Protein AF-A0A2M6YZG2-F1 (afdb_monomer)

Solvent-accessible surface area (backbone atoms only — not comparable to full-atom values): 10143 Å² total; per-residue (Å²): 29,57,36,69,76,68,90,74,71,59,85,66,17,24,31,78,73,40,32,78,77,64,26,59,90,36,72,38,25,42,35,38,78,41,37,73,77,47,42,49,34,73,77,50,43,85,82,41,53,71,90,50,76,65,79,43,69,32,51,31,57,49,53,50,50,50,50,50,21,64,73,68,70,49,33,62,67,52,37,36,51,33,53,36,71,32,66,56,47,18,17,26,68,52,36,42,78,75,39,86,75,67,56,46,69,60,59,57,48,50,62,54,48,32,67,75,32,62,70,48,34,50,51,54,54,49,28,50,53,61,58,50,52,64,45,49,79,75,40,88,87,47,44,64,54,47,54,47,48,53,51,49,49,52,49,37,61,72,66,62,41,78,82,59,63,82,84,69,84,81,84,78,77,75,86,71,92,130

Mean predicted aligned error: 10.76 Å

Radius of gyration: 16.4 Å; Cα contacts (8 Å, |Δi|>4): 195; chains: 1; bounding box: 35×36×58 Å

Structure (mmCIF, N/CA/C/O backbone):
data_AF-A0A2M6YZG2-F1
#
_entry.id   AF-A0A2M6YZG2-F1
#
loop_
_atom_site.group_PDB
_atom_site.id
_atom_site.type_symbol
_atom_site.label_atom_id
_atom_site.label_alt_id
_atom_site.label_comp_id
_atom_site.label_asym_id
_atom_site.label_entity_id
_atom_site.label_seq_id
_atom_site.pdbx_PDB_ins_code
_atom_site.Cartn_x
_atom_site.Cartn_y
_atom_site.Cartn_z
_atom_site.occupancy
_atom_site.B_iso_or_equiv
_atom_site.auth_seq_id
_atom_site.auth_comp_id
_atom_site.auth_asym_id
_atom_site.auth_atom_id
_atom_site.pdbx_PDB_model_num
ATOM 1 N N . MET A 1 1 ? 10.883 -9.527 -12.959 1.00 74.25 1 MET A N 1
ATOM 2 C CA . MET A 1 1 ? 9.742 -10.031 -13.745 1.00 74.25 1 MET A CA 1
ATOM 3 C C . MET A 1 1 ? 8.466 -9.392 -13.228 1.00 74.25 1 MET A C 1
ATOM 5 O O . MET A 1 1 ? 8.262 -9.401 -12.016 1.00 74.25 1 MET A O 1
ATOM 9 N N . PHE A 1 2 ? 7.655 -8.807 -14.116 1.00 72.69 2 PHE A N 1
ATOM 10 C CA . PHE A 1 2 ? 6.351 -8.240 -13.758 1.00 72.69 2 PHE A CA 1
ATOM 11 C C . PHE A 1 2 ? 5.467 -9.317 -13.125 1.00 72.69 2 PHE A C 1
ATOM 13 O O . PHE A 1 2 ? 5.374 -10.427 -13.644 1.00 72.69 2 PHE A O 1
ATOM 20 N N . ASN A 1 3 ? 4.854 -8.983 -11.996 1.00 75.62 3 ASN A N 1
ATOM 21 C CA . ASN A 1 3 ? 3.935 -9.856 -11.287 1.00 75.62 3 ASN A CA 1
ATOM 22 C C . ASN A 1 3 ? 2.618 -9.111 -11.099 1.00 75.62 3 ASN A C 1
ATOM 24 O O . ASN A 1 3 ? 2.624 -7.916 -10.796 1.00 75.62 3 ASN A O 1
ATOM 28 N N . ARG A 1 4 ? 1.511 -9.824 -11.269 1.00 71.94 4 ARG A N 1
ATOM 29 C CA . ARG A 1 4 ? 0.159 -9.297 -11.101 1.00 71.94 4 ARG A CA 1
ATOM 30 C C . ARG A 1 4 ? -0.460 -9.968 -9.884 1.00 71.94 4 ARG A C 1
ATOM 32 O O . ARG A 1 4 ? -0.186 -11.137 -9.627 1.00 71.94 4 ARG A O 1
ATOM 39 N N . ARG A 1 5 ? -1.301 -9.255 -9.145 1.00 74.19 5 ARG A N 1
ATOM 40 C CA . ARG A 1 5 ? -2.207 -9.904 -8.202 1.00 74.19 5 ARG A CA 1
ATOM 41 C C . ARG A 1 5 ? -3.231 -10.746 -8.945 1.00 74.19 5 ARG A C 1
ATOM 43 O O . ARG A 1 5 ? -3.819 -10.300 -9.931 1.00 74.19 5 ARG A O 1
ATOM 50 N N . ASP A 1 6 ? -3.467 -11.947 -8.438 1.00 67.94 6 ASP A N 1
ATOM 51 C CA . ASP A 1 6 ? -4.576 -12.759 -8.911 1.00 67.94 6 ASP A CA 1
ATOM 52 C C . ASP A 1 6 ? -5.902 -12.054 -8.617 1.00 67.94 6 ASP A C 1
ATOM 54 O O . ASP A 1 6 ? -6.138 -11.552 -7.518 1.00 67.94 6 ASP A O 1
ATOM 58 N N . ALA A 1 7 ? -6.783 -12.024 -9.620 1.00 58.66 7 ALA A N 1
ATOM 59 C CA . ALA A 1 7 ? -8.135 -11.489 -9.464 1.00 58.66 7 ALA A CA 1
ATOM 60 C C . ALA A 1 7 ? -8.992 -12.370 -8.536 1.00 58.66 7 ALA A C 1
ATOM 62 O O . ALA A 1 7 ? -9.963 -11.899 -7.946 1.00 58.66 7 ALA A O 1
ATOM 63 N N . GLN A 1 8 ? -8.624 -13.649 -8.409 1.00 58.25 8 GLN A N 1
ATOM 64 C CA . GLN A 1 8 ? -9.205 -14.582 -7.459 1.00 58.25 8 GLN A CA 1
ATOM 65 C C . GLN A 1 8 ? -8.387 -14.542 -6.167 1.00 58.25 8 GLN A C 1
ATOM 67 O O . GLN A 1 8 ? -7.356 -15.194 -6.033 1.00 58.25 8 GLN A O 1
ATOM 72 N N . GLU A 1 9 ? -8.851 -13.727 -5.228 1.00 66.50 9 GLU A N 1
ATOM 73 C CA . GLU A 1 9 ? -8.201 -13.547 -3.934 1.00 66.50 9 GLU A CA 1
ATOM 74 C C . GLU A 1 9 ? -8.294 -14.831 -3.100 1.00 66.50 9 GLU A C 1
ATOM 76 O O . GLU A 1 9 ? -9.327 -15.508 -3.067 1.00 66.50 9 GLU A O 1
ATOM 81 N N . SER A 1 10 ? -7.198 -15.181 -2.428 1.00 71.88 10 SER A N 1
ATOM 82 C CA . SER A 1 10 ? -7.146 -16.375 -1.589 1.00 71.88 10 SER A CA 1
ATOM 83 C C . SER A 1 10 ? -8.078 -16.223 -0.389 1.00 71.88 10 SER A C 1
ATOM 85 O O . SER A 1 10 ? -8.088 -15.186 0.273 1.00 71.88 10 SER A O 1
ATOM 87 N N . LEU A 1 11 ? -8.791 -17.296 -0.032 1.00 68.62 11 LEU A N 1
ATOM 88 C CA . LEU A 1 11 ? -9.578 -17.379 1.210 1.00 68.62 11 LEU A CA 1
ATOM 89 C C . LEU A 1 11 ? -8.725 -17.176 2.475 1.00 68.62 11 LEU A C 1
ATOM 91 O O . LEU A 1 11 ? -9.255 -16.966 3.560 1.00 68.62 11 LEU A O 1
ATOM 95 N N . LEU A 1 12 ? -7.400 -17.271 2.348 1.00 73.00 12 LEU A N 1
ATOM 96 C CA . LEU A 1 12 ? -6.454 -17.057 3.440 1.00 73.00 12 LEU A CA 1
ATOM 97 C C . LEU A 1 12 ? -6.005 -15.598 3.561 1.00 73.00 12 LEU A C 1
ATOM 99 O O . LEU A 1 12 ? -5.251 -15.264 4.476 1.00 73.00 12 LEU A O 1
ATOM 103 N N . ASN A 1 13 ? -6.455 -14.720 2.665 1.00 80.62 13 ASN A N 1
ATOM 104 C CA . ASN A 1 13 ? -6.132 -13.307 2.752 1.00 80.62 13 ASN A CA 1
ATOM 105 C C . ASN A 1 13 ? -6.844 -12.664 3.942 1.00 80.62 13 ASN A C 1
ATOM 107 O O . ASN A 1 13 ? -7.960 -13.040 4.318 1.00 80.62 13 ASN A O 1
ATOM 111 N N . SER A 1 14 ? -6.181 -11.682 4.546 1.00 80.19 14 SER A N 1
ATOM 112 C CA . SER A 1 14 ? -6.648 -11.068 5.788 1.00 80.19 14 SER A CA 1
ATOM 113 C C . SER A 1 14 ? -7.980 -10.348 5.622 1.00 80.19 14 SER A C 1
ATOM 115 O O . SER A 1 14 ? -8.764 -10.298 6.561 1.00 80.19 14 SER A O 1
ATOM 117 N N . ASP A 1 15 ? -8.275 -9.811 4.441 1.00 79.69 15 ASP A N 1
ATOM 118 C CA . ASP A 1 15 ? -9.541 -9.139 4.159 1.00 79.69 15 ASP A CA 1
ATOM 119 C C . ASP A 1 15 ? -10.740 -10.084 4.257 1.00 79.69 15 ASP A C 1
ATOM 121 O O . ASP A 1 15 ? -11.733 -9.753 4.902 1.00 79.69 15 ASP A O 1
ATOM 125 N N . SER A 1 16 ? -10.630 -11.293 3.708 1.00 80.62 16 SER A N 1
ATOM 126 C CA . SER A 1 16 ? -11.718 -12.276 3.770 1.00 80.62 16 SER A CA 1
ATOM 127 C C . SER A 1 16 ? -12.086 -12.669 5.212 1.00 80.62 16 SER A C 1
ATOM 129 O O . SER A 1 16 ? -13.259 -12.900 5.513 1.00 80.62 16 SER A O 1
ATOM 131 N N . GLN A 1 17 ? -11.103 -12.674 6.117 1.00 82.31 17 GLN A N 1
ATOM 132 C CA . GLN A 1 17 ? -11.252 -13.123 7.504 1.00 82.31 17 GLN A CA 1
ATOM 133 C C . GLN A 1 17 ? -11.527 -11.975 8.487 1.00 82.31 17 GLN A C 1
ATOM 135 O O . GLN A 1 17 ? -12.346 -12.116 9.394 1.00 82.31 17 GLN A O 1
ATOM 140 N N . PHE A 1 18 ? -10.869 -10.827 8.312 1.00 85.12 18 PHE A N 1
ATOM 141 C CA . PHE A 1 18 ? -10.785 -9.773 9.328 1.00 85.12 18 PHE A CA 1
ATOM 142 C C . PHE A 1 18 ? -11.386 -8.431 8.898 1.00 85.12 18 PHE A C 1
ATOM 144 O O . PHE A 1 18 ? -11.426 -7.507 9.712 1.00 85.12 18 PHE A O 1
ATOM 151 N N . LEU A 1 19 ? -11.926 -8.297 7.678 1.00 85.50 19 LEU A N 1
ATOM 152 C CA . LEU A 1 19 ? -12.552 -7.043 7.229 1.00 85.50 19 LEU A CA 1
ATOM 153 C C . LEU A 1 19 ? -13.694 -6.586 8.150 1.00 85.50 19 LEU A C 1
ATOM 155 O O . LEU A 1 19 ? -13.837 -5.393 8.411 1.00 85.50 19 LEU A O 1
ATOM 159 N N . LYS A 1 20 ? -14.493 -7.520 8.684 1.00 86.25 20 LYS A N 1
ATOM 160 C CA . LYS A 1 20 ? -15.557 -7.189 9.650 1.00 86.25 20 LYS A CA 1
ATOM 161 C C . LYS A 1 20 ? -14.995 -6.647 10.968 1.00 86.25 20 LYS A C 1
ATOM 163 O O . LYS A 1 20 ? -15.595 -5.748 11.541 1.00 86.25 20 LYS A O 1
ATOM 168 N N . THR A 1 21 ? -13.852 -7.167 11.411 1.00 87.50 21 THR A N 1
ATOM 169 C CA . THR A 1 21 ? -13.178 -6.758 12.651 1.00 87.50 21 THR A CA 1
ATOM 170 C C . THR A 1 21 ? -12.525 -5.386 12.512 1.00 87.50 21 THR A C 1
ATOM 172 O O . THR A 1 21 ? -12.634 -4.562 13.411 1.00 87.50 21 THR A O 1
ATOM 175 N N . VAL A 1 22 ? -11.872 -5.123 11.376 1.00 85.25 22 VAL A N 1
ATOM 176 C CA . VAL A 1 22 ? -11.273 -3.813 11.072 1.00 85.25 22 VAL A CA 1
ATOM 177 C C . VAL A 1 22 ? -12.348 -2.756 10.807 1.00 85.25 22 VAL A C 1
ATOM 179 O O . VAL A 1 22 ? -12.139 -1.583 11.091 1.00 85.25 22 VAL A O 1
ATOM 182 N N . GLY A 1 23 ? -13.515 -3.167 10.311 1.00 82.12 23 GLY A N 1
ATOM 183 C CA . GLY A 1 23 ? -14.649 -2.293 10.037 1.00 82.12 23 GLY A CA 1
ATOM 184 C C . GLY A 1 23 ? -14.555 -1.651 8.654 1.00 82.12 23 GLY A C 1
ATOM 185 O O . GLY A 1 23 ? -13.536 -1.062 8.286 1.00 82.12 23 GLY A O 1
ATOM 186 N N . ARG A 1 24 ? -15.643 -1.744 7.883 1.00 79.69 24 ARG A N 1
ATOM 187 C CA . ARG A 1 24 ? -15.719 -1.247 6.495 1.00 79.69 24 ARG A CA 1
ATOM 188 C C . ARG A 1 24 ? -15.663 0.278 6.402 1.00 79.69 24 ARG A C 1
ATOM 190 O O . ARG A 1 24 ? -15.103 0.813 5.454 1.00 79.69 24 ARG A O 1
ATOM 197 N N . ASP A 1 25 ? -16.144 0.967 7.433 1.00 77.19 25 ASP A N 1
ATOM 198 C CA . ASP A 1 25 ? -16.155 2.434 7.490 1.00 77.19 25 ASP A CA 1
ATOM 199 C C . ASP A 1 25 ? -14.761 3.033 7.755 1.00 77.19 25 ASP A C 1
ATOM 201 O O . ASP A 1 25 ? -14.517 4.231 7.549 1.00 77.19 25 ASP A O 1
ATOM 205 N N . THR A 1 26 ? -13.805 2.201 8.184 1.00 81.19 26 THR A N 1
ATOM 206 C CA . THR A 1 26 ? -12.417 2.628 8.368 1.00 81.19 26 THR A CA 1
ATOM 207 C C . THR A 1 26 ? -11.717 2.827 7.028 1.00 81.19 26 THR A C 1
ATOM 209 O O . THR A 1 26 ? -12.120 2.310 5.988 1.00 81.19 26 THR A O 1
ATOM 212 N N . PHE A 1 27 ? -10.620 3.588 7.033 1.00 81.38 27 PHE A N 1
ATOM 213 C CA . PHE A 1 27 ? -9.819 3.757 5.819 1.00 81.38 27 PHE A CA 1
ATOM 214 C C . PHE A 1 27 ? -9.243 2.428 5.311 1.00 81.38 27 PHE A C 1
ATOM 216 O O . PHE A 1 27 ? -9.212 2.195 4.106 1.00 81.38 27 PHE A O 1
ATOM 223 N N . TYR A 1 28 ? -8.844 1.547 6.226 1.00 85.12 28 TYR A N 1
ATOM 224 C CA . TYR A 1 28 ? -8.297 0.234 5.906 1.00 85.12 28 TYR A CA 1
ATOM 225 C C . TYR A 1 28 ? -9.349 -0.689 5.287 1.00 85.12 28 TYR A C 1
ATOM 227 O O . TYR A 1 28 ? -9.071 -1.335 4.278 1.00 85.12 28 TYR A O 1
ATOM 235 N N . GLY A 1 29 ? -10.569 -0.698 5.838 1.00 84.44 29 GLY A N 1
ATOM 236 C CA . GLY A 1 29 ? -11.697 -1.436 5.270 1.00 84.44 29 GLY A CA 1
ATOM 237 C C . GLY A 1 29 ? -12.083 -0.927 3.881 1.00 84.44 29 GLY A C 1
ATOM 238 O O . GLY A 1 29 ? -12.196 -1.719 2.949 1.00 84.44 29 GLY A O 1
ATOM 239 N N . PHE A 1 30 ? -12.160 0.395 3.711 1.00 83.75 30 PHE A N 1
ATOM 240 C CA . PHE A 1 30 ? -12.404 1.016 2.408 1.00 83.75 30 PHE A CA 1
ATOM 241 C C . PHE A 1 30 ? -11.350 0.623 1.364 1.00 83.75 30 PHE A C 1
ATOM 243 O O . PHE A 1 30 ? -11.705 0.228 0.252 1.00 83.75 30 PHE A O 1
ATOM 250 N N . LEU A 1 31 ? -10.059 0.727 1.711 1.00 85.06 31 LEU A N 1
ATOM 251 C CA . LEU A 1 31 ? -8.972 0.327 0.817 1.00 85.06 31 LEU A CA 1
ATOM 252 C C . LEU A 1 31 ? -9.071 -1.152 0.471 1.00 85.06 31 LEU A C 1
ATOM 254 O O . LEU A 1 31 ? -8.918 -1.499 -0.691 1.00 85.06 31 LEU A O 1
ATOM 258 N N . SER A 1 32 ? -9.386 -1.999 1.448 1.00 87.00 32 SER A N 1
ATOM 259 C CA . SER A 1 32 ? -9.594 -3.421 1.215 1.00 87.00 32 SER A CA 1
ATOM 260 C C . SER A 1 32 ? -10.661 -3.658 0.142 1.00 87.00 32 SER A C 1
ATOM 262 O O . SER A 1 32 ? -10.403 -4.358 -0.830 1.00 87.00 32 SER A O 1
ATOM 264 N N . GLU A 1 33 ? -11.821 -3.010 0.232 1.00 84.75 33 GLU A N 1
ATOM 265 C CA . GLU A 1 33 ? -12.907 -3.200 -0.740 1.00 84.75 33 GLU A CA 1
ATOM 266 C C . GLU A 1 33 ? -12.596 -2.631 -2.132 1.00 84.75 33 GLU A C 1
ATOM 268 O O . GLU A 1 33 ? -13.021 -3.191 -3.141 1.00 84.75 33 GLU A O 1
ATOM 273 N N . HIS A 1 34 ? -11.842 -1.532 -2.204 1.00 84.25 34 HIS A N 1
ATOM 274 C CA . HIS A 1 34 ? -11.656 -0.776 -3.447 1.00 84.25 34 HIS A CA 1
ATOM 275 C C . HIS A 1 34 ? -10.264 -0.929 -4.070 1.00 84.25 34 HIS A C 1
ATOM 277 O O . HIS A 1 34 ? -10.038 -0.402 -5.159 1.00 84.25 34 HIS A O 1
ATOM 283 N N . ARG A 1 35 ? -9.334 -1.655 -3.434 1.00 85.31 35 ARG A N 1
ATOM 284 C CA . ARG A 1 35 ? -7.917 -1.778 -3.837 1.00 85.31 35 ARG A CA 1
ATOM 285 C C . ARG A 1 35 ? -7.710 -2.038 -5.327 1.00 85.31 35 ARG A C 1
ATOM 287 O O . ARG A 1 35 ? -6.888 -1.368 -5.944 1.00 85.31 35 ARG A O 1
ATOM 294 N N . HIS A 1 36 ? -8.497 -2.953 -5.895 1.00 83.31 36 HIS A N 1
ATOM 295 C CA . HIS A 1 36 ? -8.417 -3.373 -7.300 1.00 83.31 36 HIS A CA 1
ATOM 296 C C . HIS A 1 36 ? -8.895 -2.307 -8.283 1.00 83.31 36 HIS A C 1
ATOM 298 O O . HIS A 1 36 ? -8.464 -2.289 -9.432 1.00 83.31 36 HIS A O 1
ATOM 304 N N . GLY A 1 37 ? -9.797 -1.429 -7.840 1.00 82.50 37 GLY A N 1
ATOM 305 C CA . GLY A 1 37 ? -10.229 -0.269 -8.613 1.00 82.50 37 GLY A CA 1
ATOM 306 C C . GLY A 1 37 ? -9.236 0.883 -8.510 1.00 82.50 37 GLY A C 1
ATOM 307 O O . GLY A 1 37 ? -8.999 1.557 -9.505 1.00 82.50 37 GLY A O 1
ATOM 308 N N . ILE A 1 38 ? -8.634 1.071 -7.329 1.00 83.00 38 ILE A N 1
ATOM 309 C CA . ILE A 1 38 ? -7.686 2.157 -7.068 1.00 83.00 38 ILE A CA 1
ATOM 310 C C . ILE A 1 38 ? -6.407 1.935 -7.879 1.00 83.00 38 ILE A C 1
ATOM 312 O O . ILE A 1 38 ? -6.095 2.731 -8.757 1.00 83.00 38 ILE A O 1
ATOM 316 N N . PHE A 1 39 ? -5.662 0.862 -7.621 1.00 85.94 39 PHE A N 1
ATOM 317 C CA . PHE A 1 39 ? -4.391 0.619 -8.302 1.00 85.94 39 PHE A CA 1
ATOM 318 C C . PHE A 1 39 ? -4.437 -0.713 -9.033 1.00 85.94 39 PHE A C 1
ATOM 320 O O . PHE A 1 39 ? -4.513 -1.768 -8.403 1.00 85.94 39 PHE A O 1
ATOM 327 N N . ARG A 1 40 ? -4.333 -0.673 -10.363 1.00 86.56 40 ARG A N 1
ATOM 328 C CA . ARG A 1 40 ? -4.198 -1.881 -11.178 1.00 86.56 40 ARG A CA 1
ATOM 329 C C . ARG A 1 40 ? -2.723 -2.124 -11.445 1.00 86.56 40 ARG A C 1
ATOM 331 O O . ARG A 1 40 ? -1.984 -1.196 -11.754 1.00 86.56 40 ARG A O 1
ATOM 338 N N . ASP A 1 41 ? -2.277 -3.374 -11.361 1.00 86.56 41 ASP A N 1
ATOM 339 C CA . ASP A 1 41 ? -0.862 -3.674 -11.606 1.00 86.56 41 ASP A CA 1
ATOM 340 C C . ASP A 1 41 ? -0.432 -3.314 -13.037 1.00 86.56 41 ASP A C 1
ATOM 342 O O . ASP A 1 41 ? 0.700 -2.889 -13.259 1.00 86.56 41 ASP A O 1
ATOM 346 N N . ASP A 1 42 ? -1.347 -3.455 -14.000 1.00 86.25 42 ASP A N 1
ATOM 347 C CA . ASP A 1 42 ? -1.108 -3.153 -15.415 1.00 86.25 42 ASP A CA 1
ATOM 348 C C . ASP A 1 42 ? -0.769 -1.682 -15.663 1.00 86.25 42 ASP A C 1
ATOM 350 O O . ASP A 1 42 ? 0.029 -1.386 -16.554 1.00 86.25 42 ASP A O 1
ATOM 354 N N . ASP A 1 43 ? -1.293 -0.781 -14.829 1.00 85.56 43 ASP A N 1
ATOM 355 C CA . ASP A 1 43 ? -1.023 0.653 -14.913 1.00 85.56 43 ASP A CA 1
ATOM 356 C C . ASP A 1 43 ? 0.458 0.968 -14.673 1.00 85.56 43 ASP A C 1
ATOM 358 O O . ASP A 1 43 ? 0.995 1.922 -15.225 1.00 85.56 43 ASP A O 1
ATOM 362 N N . PHE A 1 44 ? 1.140 0.136 -13.884 1.00 85.50 44 PHE A N 1
ATOM 363 C CA . PHE A 1 44 ? 2.559 0.272 -13.557 1.00 85.50 44 PHE A CA 1
ATOM 364 C C . PHE A 1 44 ? 3.429 -0.766 -14.270 1.00 85.50 44 PHE A C 1
ATOM 366 O O . PHE A 1 44 ? 4.646 -0.790 -14.085 1.00 85.50 44 PHE A O 1
ATOM 373 N N . GLY A 1 45 ? 2.838 -1.635 -15.096 1.00 83.56 45 GLY A N 1
ATOM 374 C CA . GLY A 1 45 ? 3.545 -2.752 -15.721 1.00 83.56 45 GLY A CA 1
ATOM 375 C C . GLY A 1 45 ? 4.686 -2.324 -16.644 1.00 83.56 45 GLY A C 1
ATOM 376 O O . GLY A 1 45 ? 5.624 -3.090 -16.847 1.00 83.56 45 GLY A O 1
ATOM 377 N N . PHE A 1 46 ? 4.651 -1.093 -17.160 1.00 84.75 46 PHE A N 1
ATOM 378 C CA . PHE A 1 46 ? 5.726 -0.529 -17.980 1.00 84.75 46 PHE A CA 1
ATOM 379 C C . PHE A 1 46 ? 7.017 -0.233 -17.196 1.00 84.75 46 PHE A C 1
ATOM 381 O O . PHE A 1 46 ? 8.073 -0.117 -17.810 1.00 84.75 46 PHE A O 1
ATOM 388 N N . LEU A 1 47 ? 6.958 -0.154 -15.860 1.00 82.38 47 LEU A N 1
ATOM 389 C CA . LEU A 1 47 ? 8.129 0.045 -14.994 1.00 82.38 47 LEU A CA 1
ATOM 390 C C . LEU A 1 47 ? 8.955 -1.236 -14.799 1.00 82.38 47 LEU A C 1
ATOM 392 O O . LEU A 1 47 ? 10.053 -1.191 -14.246 1.00 82.38 47 LEU A O 1
ATOM 396 N N . TYR A 1 48 ? 8.433 -2.393 -15.216 1.00 82.50 48 TYR A N 1
ATOM 397 C CA . TYR A 1 48 ? 9.027 -3.694 -14.926 1.00 82.50 48 TYR A CA 1
ATOM 398 C C . TYR A 1 48 ? 9.291 -4.496 -16.200 1.00 82.50 48 TYR A C 1
ATOM 400 O O . TYR A 1 48 ? 8.481 -4.551 -17.124 1.00 82.50 48 TYR A O 1
ATOM 408 N N . CYS A 1 49 ? 10.409 -5.224 -16.218 1.00 78.06 49 CYS A N 1
ATOM 409 C CA . CYS A 1 49 ? 10.689 -6.191 -17.276 1.00 78.06 49 CYS A CA 1
ATOM 410 C C . CYS A 1 49 ? 9.688 -7.357 -17.218 1.00 78.06 49 CYS A C 1
ATOM 412 O O . CYS A 1 49 ? 9.587 -8.043 -16.196 1.00 78.06 49 CYS A O 1
ATOM 414 N N . ARG A 1 50 ? 8.993 -7.624 -18.331 1.00 73.50 50 ARG A N 1
ATOM 415 C CA . ARG A 1 50 ? 7.948 -8.663 -18.409 1.00 73.50 50 ARG A CA 1
ATOM 416 C C . ARG A 1 50 ? 8.486 -10.089 -18.291 1.00 73.50 50 ARG A C 1
ATOM 418 O O . ARG A 1 50 ? 7.896 -10.884 -17.578 1.00 73.50 50 ARG A O 1
ATOM 425 N N . ASN A 1 51 ? 9.627 -10.385 -18.916 1.00 68.69 51 ASN A N 1
ATOM 426 C CA . ASN A 1 51 ? 10.055 -11.773 -19.153 1.00 68.69 51 ASN A CA 1
ATOM 427 C C . ASN A 1 51 ? 11.414 -12.129 -18.524 1.00 68.69 51 ASN A C 1
ATOM 429 O O . ASN A 1 51 ? 12.020 -13.120 -18.915 1.00 68.69 51 ASN A O 1
ATOM 433 N N . ASN A 1 52 ? 11.942 -11.315 -17.599 1.00 64.31 52 ASN A N 1
ATOM 434 C CA . ASN A 1 52 ? 13.263 -11.572 -17.014 1.00 64.31 52 ASN A CA 1
ATOM 435 C C . ASN A 1 52 ? 13.357 -11.209 -15.518 1.00 64.31 52 ASN A C 1
ATOM 437 O O . ASN A 1 52 ? 12.719 -10.260 -15.042 1.00 64.31 52 ASN A O 1
ATOM 441 N N . GLY A 1 53 ? 14.191 -11.956 -14.789 1.00 70.25 53 GLY A N 1
ATOM 442 C CA . GLY A 1 53 ? 14.523 -11.767 -13.374 1.00 70.25 53 GLY A CA 1
ATOM 443 C C . GLY A 1 53 ? 13.551 -12.416 -12.380 1.00 70.25 53 GLY A C 1
ATOM 444 O O . GLY A 1 53 ? 12.580 -13.066 -12.754 1.00 70.25 53 GLY A O 1
ATOM 445 N N . ARG A 1 54 ? 13.800 -12.204 -11.081 1.00 71.88 54 ARG A N 1
ATOM 446 C CA . ARG A 1 54 ? 12.940 -12.688 -9.984 1.00 71.88 54 ARG A CA 1
ATOM 447 C C . ARG A 1 54 ? 11.523 -12.084 -10.089 1.00 71.88 54 ARG A C 1
ATOM 449 O O . ARG A 1 54 ? 11.415 -10.926 -10.517 1.00 71.88 54 ARG A O 1
ATOM 456 N N . PRO A 1 55 ? 10.454 -12.814 -9.707 1.00 72.44 55 PRO A N 1
ATOM 457 C CA . PRO A 1 55 ? 9.120 -12.233 -9.573 1.00 72.44 55 PRO A CA 1
ATOM 458 C C . PRO A 1 55 ? 9.178 -11.023 -8.641 1.00 72.44 55 PRO A C 1
ATOM 460 O O . PRO A 1 55 ? 9.645 -11.130 -7.505 1.00 72.44 55 PRO A O 1
ATOM 463 N N . SER A 1 56 ? 8.780 -9.860 -9.147 1.00 80.00 56 SER A N 1
ATOM 464 C CA . SER A 1 56 ? 8.710 -8.640 -8.350 1.00 80.00 56 SER A CA 1
ATOM 465 C C . SER A 1 56 ? 7.443 -8.645 -7.494 1.00 80.00 56 SER A C 1
ATOM 467 O O . SER A 1 56 ? 6.476 -9.349 -7.779 1.00 80.00 56 SER A O 1
ATOM 469 N N . VAL A 1 57 ? 7.445 -7.848 -6.430 1.00 84.06 57 VAL A N 1
ATOM 470 C CA . VAL A 1 57 ? 6.218 -7.562 -5.679 1.00 84.06 57 VAL A CA 1
ATOM 471 C C . VAL A 1 57 ? 5.253 -6.831 -6.620 1.00 84.06 57 VAL A C 1
ATOM 473 O O . VAL A 1 57 ? 5.716 -5.928 -7.327 1.00 84.06 57 VAL A O 1
ATOM 476 N N . PRO A 1 58 ? 3.957 -7.194 -6.668 1.00 87.69 58 PRO A N 1
ATOM 477 C CA . PRO A 1 58 ? 3.015 -6.516 -7.547 1.00 87.69 58 PRO A CA 1
ATOM 478 C C . PRO A 1 58 ? 2.959 -5.011 -7.231 1.00 87.69 58 PRO A C 1
ATOM 480 O O . PRO A 1 58 ? 2.893 -4.630 -6.054 1.00 87.69 58 PRO A O 1
ATOM 483 N N . PRO A 1 59 ? 3.016 -4.137 -8.247 1.00 88.38 59 PRO A N 1
ATOM 484 C CA . PRO A 1 59 ? 3.102 -2.697 -8.031 1.00 88.38 59 PRO A CA 1
ATOM 485 C C . PRO A 1 59 ? 1.858 -2.104 -7.365 1.00 88.38 59 PRO A C 1
ATOM 487 O O . PRO A 1 59 ? 1.988 -1.112 -6.655 1.00 88.38 59 PRO A O 1
ATOM 490 N N . SER A 1 60 ? 0.683 -2.726 -7.494 1.00 89.62 60 SER A N 1
ATOM 491 C CA . SER A 1 60 ? -0.509 -2.322 -6.738 1.00 89.62 60 SER A CA 1
ATOM 492 C C . SER A 1 60 ? -0.299 -2.452 -5.222 1.00 89.62 60 SER A C 1
ATOM 494 O O . SER A 1 60 ? -0.725 -1.572 -4.476 1.00 89.62 60 SER A O 1
ATOM 496 N N . ILE A 1 61 ? 0.436 -3.473 -4.746 1.00 90.38 61 ILE A N 1
ATOM 497 C CA . ILE A 1 61 ? 0.795 -3.615 -3.319 1.00 90.38 61 ILE A CA 1
ATOM 498 C C . ILE A 1 61 ? 1.683 -2.457 -2.889 1.00 90.38 61 ILE A C 1
ATOM 500 O O . ILE A 1 61 ? 1.465 -1.874 -1.829 1.00 90.38 61 ILE A O 1
ATOM 504 N N . LEU A 1 62 ? 2.691 -2.130 -3.701 1.00 90.25 62 LEU A N 1
ATOM 505 C CA . LEU A 1 62 ? 3.646 -1.068 -3.391 1.00 90.25 62 LEU A CA 1
ATOM 506 C C . LEU A 1 62 ? 2.961 0.303 -3.396 1.00 90.25 62 LEU A C 1
ATOM 508 O O . LEU A 1 62 ? 3.179 1.086 -2.476 1.00 90.25 62 LEU A O 1
ATOM 512 N N . ALA A 1 63 ? 2.071 0.556 -4.357 1.00 89.50 63 ALA A N 1
ATOM 513 C CA . ALA A 1 63 ? 1.271 1.774 -4.428 1.00 89.50 63 ALA A CA 1
ATOM 514 C C . ALA A 1 63 ? 0.337 1.929 -3.216 1.00 89.50 63 ALA A C 1
ATOM 516 O O . ALA A 1 63 ? 0.306 2.993 -2.596 1.00 89.50 63 ALA A O 1
ATOM 517 N N . LEU A 1 64 ? -0.368 0.863 -2.819 1.00 90.00 64 LEU A N 1
ATOM 518 C CA . LEU A 1 64 ? -1.206 0.869 -1.613 1.00 90.00 64 LEU A CA 1
ATOM 519 C C . LEU A 1 64 ? -0.377 1.047 -0.339 1.00 90.00 64 LEU A C 1
ATOM 521 O O . LEU A 1 64 ? -0.770 1.799 0.548 1.00 90.00 64 LEU A O 1
ATOM 525 N N . SER A 1 65 ? 0.780 0.390 -0.250 1.00 90.88 65 SER A N 1
ATOM 526 C CA . SER A 1 65 ? 1.679 0.501 0.906 1.00 90.88 65 SER A CA 1
ATOM 527 C C . SER A 1 65 ? 2.242 1.912 1.040 1.00 90.88 65 SER A C 1
ATOM 529 O O . SER A 1 65 ? 2.292 2.445 2.145 1.00 90.88 65 SER A O 1
ATOM 531 N N . LEU A 1 66 ? 2.596 2.547 -0.081 1.00 86.62 66 LEU A N 1
ATOM 532 C CA . LEU A 1 66 ? 3.007 3.946 -0.119 1.00 86.62 66 LEU A CA 1
ATOM 533 C C . LEU A 1 66 ? 1.860 4.874 0.308 1.00 86.62 66 LEU A C 1
ATOM 535 O O . LEU A 1 66 ? 2.067 5.795 1.094 1.00 86.62 66 LEU A O 1
ATOM 539 N N . LEU A 1 67 ? 0.632 4.615 -0.145 1.00 86.25 67 LEU A N 1
ATOM 540 C CA . LEU A 1 67 ? -0.539 5.384 0.280 1.00 86.25 67 LEU A CA 1
ATOM 541 C C . LEU A 1 67 ? -0.784 5.264 1.795 1.00 86.25 67 LEU A C 1
ATOM 543 O O . LEU A 1 67 ? -1.000 6.274 2.467 1.00 86.25 67 LEU A O 1
ATOM 547 N N . LEU A 1 68 ? -0.704 4.049 2.344 1.00 86.00 68 LEU A N 1
ATOM 548 C CA . LEU A 1 68 ? -0.810 3.789 3.783 1.00 86.00 68 LEU A CA 1
ATOM 549 C C . LEU A 1 68 ? 0.320 4.461 4.571 1.00 86.00 68 LEU A C 1
ATOM 551 O O . LEU A 1 68 ? 0.077 5.049 5.624 1.00 86.00 68 LEU A O 1
ATOM 555 N N . GLN A 1 69 ? 1.542 4.445 4.041 1.00 84.44 69 GLN A N 1
ATOM 556 C CA . GLN A 1 69 ? 2.685 5.132 4.629 1.00 84.44 69 GLN A CA 1
ATOM 557 C C . GLN A 1 69 ? 2.448 6.643 4.738 1.00 84.44 69 GLN A C 1
ATOM 559 O O . GLN A 1 69 ? 2.653 7.217 5.812 1.00 84.44 69 GLN A O 1
ATOM 564 N N . ILE A 1 70 ? 1.985 7.282 3.657 1.00 79.62 70 ILE A N 1
ATOM 565 C CA . ILE A 1 70 ? 1.675 8.720 3.634 1.00 79.62 70 ILE A CA 1
ATOM 566 C C . ILE A 1 70 ? 0.530 9.025 4.611 1.00 79.62 70 ILE A C 1
ATOM 568 O O . ILE A 1 70 ? 0.625 9.980 5.386 1.00 79.62 70 ILE A O 1
ATOM 572 N N . TYR A 1 71 ? -0.512 8.185 4.628 1.00 80.62 71 TYR A N 1
ATOM 573 C CA . TYR A 1 71 ? -1.654 8.303 5.538 1.00 80.62 71 TYR A CA 1
ATOM 574 C C . TYR A 1 71 ? -1.249 8.238 7.011 1.00 80.62 71 TYR A C 1
ATOM 576 O O . TYR A 1 71 ? -1.620 9.104 7.804 1.00 80.62 71 TYR A O 1
ATOM 584 N N . ASN A 1 72 ? -0.450 7.238 7.379 1.00 77.31 72 ASN A N 1
ATOM 585 C CA . ASN A 1 72 ? -0.004 7.035 8.751 1.00 77.31 72 ASN A CA 1
ATOM 586 C C . ASN A 1 72 ? 1.195 7.913 9.145 1.00 77.31 72 ASN A C 1
ATOM 588 O O . ASN A 1 72 ? 1.519 7.973 10.330 1.00 77.31 72 ASN A O 1
ATOM 592 N N . LYS A 1 73 ? 1.827 8.614 8.191 1.00 79.25 73 LYS A N 1
ATOM 593 C CA . LYS A 1 73 ? 3.015 9.466 8.393 1.00 79.25 73 LYS A CA 1
ATOM 594 C C . LYS A 1 73 ? 4.172 8.711 9.048 1.00 79.25 73 LYS A C 1
ATOM 596 O O . LYS A 1 73 ? 4.813 9.204 9.978 1.00 79.25 73 LYS A O 1
ATOM 601 N N . VAL A 1 74 ? 4.413 7.499 8.562 1.00 80.94 74 VAL A N 1
ATOM 602 C CA . VAL A 1 74 ? 5.425 6.579 9.092 1.00 80.94 74 VAL A CA 1
ATOM 603 C C . VAL A 1 74 ? 6.642 6.493 8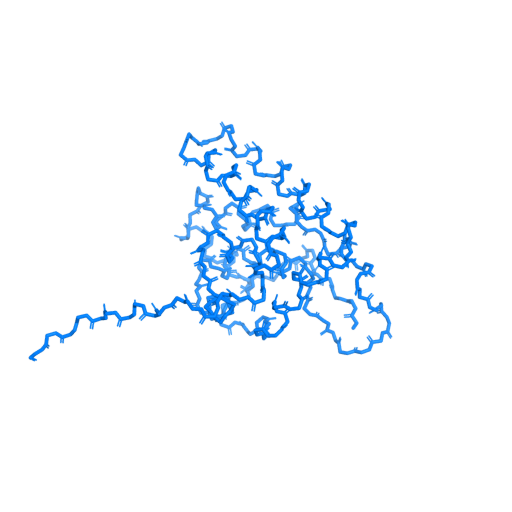.170 1.00 80.94 74 VAL A C 1
ATOM 605 O O . VAL A 1 74 ? 6.551 6.765 6.974 1.00 80.94 74 VAL A O 1
ATOM 608 N N . SER A 1 75 ? 7.797 6.130 8.730 1.00 80.06 75 SER A N 1
ATOM 609 C CA . SER A 1 75 ? 9.018 5.887 7.951 1.00 80.06 75 SER A CA 1
ATOM 610 C C . SER A 1 75 ? 8.899 4.620 7.101 1.00 80.06 75 SER A C 1
ATOM 612 O O . SER A 1 75 ? 8.022 3.792 7.339 1.00 80.06 75 SER A O 1
ATOM 614 N N . ASP A 1 76 ? 9.812 4.428 6.146 1.00 80.88 76 ASP A N 1
ATOM 615 C CA . ASP A 1 76 ? 9.823 3.223 5.301 1.00 80.88 76 ASP A CA 1
ATOM 616 C C . ASP A 1 76 ? 9.999 1.939 6.124 1.00 80.88 76 ASP A C 1
ATOM 618 O O . ASP A 1 76 ? 9.387 0.916 5.823 1.00 80.88 76 ASP A O 1
ATOM 622 N N . ASP A 1 77 ? 10.824 1.989 7.179 1.00 82.00 77 ASP A N 1
ATOM 623 C CA . ASP A 1 77 ? 11.030 0.854 8.091 1.00 82.00 77 ASP A CA 1
ATOM 624 C C . ASP A 1 77 ? 9.746 0.495 8.834 1.00 82.00 77 ASP A C 1
ATOM 626 O O . ASP A 1 77 ? 9.414 -0.679 8.987 1.00 82.00 77 ASP A O 1
ATOM 630 N N . GLU A 1 78 ? 9.025 1.509 9.308 1.00 85.62 78 GLU A N 1
ATOM 631 C CA . GLU A 1 78 ? 7.767 1.316 10.017 1.00 85.62 78 GLU A CA 1
ATOM 632 C C . GLU A 1 78 ? 6.647 0.888 9.066 1.00 85.62 78 GLU A C 1
ATOM 634 O O . GLU A 1 78 ? 5.879 -0.002 9.409 1.00 85.62 78 GLU A O 1
ATOM 639 N N . ALA A 1 79 ? 6.591 1.433 7.851 1.00 86.44 79 ALA A N 1
ATOM 640 C CA . ALA A 1 79 ? 5.657 0.996 6.819 1.00 86.44 79 ALA A CA 1
ATOM 641 C C . ALA A 1 79 ? 5.887 -0.470 6.438 1.00 86.44 79 ALA A C 1
ATOM 643 O O . ALA A 1 79 ? 4.937 -1.251 6.382 1.00 86.44 79 ALA A O 1
ATOM 644 N N . ALA A 1 80 ? 7.150 -0.867 6.246 1.00 88.19 80 ALA A N 1
ATOM 645 C CA . ALA A 1 80 ? 7.496 -2.264 6.049 1.00 88.19 80 ALA A CA 1
ATOM 646 C C . ALA A 1 80 ? 7.031 -3.086 7.254 1.00 88.19 80 ALA A C 1
ATOM 648 O O . ALA A 1 80 ? 6.240 -4.004 7.080 1.00 88.19 80 ALA A O 1
ATOM 649 N N . ARG A 1 81 ? 7.428 -2.744 8.485 1.00 90.38 81 ARG A N 1
ATOM 650 C CA . ARG A 1 81 ? 7.019 -3.476 9.698 1.00 90.38 81 ARG A CA 1
ATOM 651 C C . ARG A 1 81 ? 5.496 -3.627 9.813 1.00 90.38 81 ARG A C 1
ATOM 653 O O . ARG A 1 81 ? 5.026 -4.724 10.097 1.00 90.38 81 ARG A O 1
ATOM 660 N N . ARG A 1 82 ? 4.722 -2.575 9.545 1.00 91.94 82 ARG A N 1
ATOM 661 C CA . ARG A 1 82 ? 3.254 -2.633 9.588 1.00 91.94 82 ARG A CA 1
ATOM 662 C C . ARG A 1 82 ? 2.671 -3.525 8.502 1.00 91.94 82 ARG A C 1
ATOM 664 O O . ARG A 1 82 ? 1.797 -4.321 8.808 1.00 91.94 82 ARG A O 1
ATOM 671 N N . ALA A 1 83 ? 3.199 -3.504 7.281 1.00 89.75 83 ALA A N 1
ATOM 672 C CA . ALA A 1 83 ? 2.767 -4.455 6.253 1.00 89.75 83 ALA A CA 1
ATOM 673 C C . ALA A 1 83 ? 2.949 -5.929 6.688 1.00 89.75 83 ALA A C 1
ATOM 675 O O . ALA A 1 83 ? 2.152 -6.786 6.313 1.00 89.75 83 ALA A O 1
ATOM 676 N N . HIS A 1 84 ? 3.954 -6.214 7.526 1.00 89.56 84 HIS A N 1
ATOM 677 C CA . HIS A 1 84 ? 4.250 -7.558 8.036 1.00 89.56 84 HIS A CA 1
ATOM 678 C C . HIS A 1 84 ? 3.431 -7.981 9.257 1.00 89.56 84 HIS A C 1
ATOM 680 O O . HIS A 1 84 ? 3.123 -9.164 9.398 1.00 89.56 84 HIS A O 1
ATOM 686 N N . PHE A 1 85 ? 3.127 -7.050 10.162 1.00 87.81 85 PHE A N 1
ATOM 687 C CA . PHE A 1 85 ? 2.624 -7.388 11.499 1.00 87.81 85 PHE A CA 1
ATOM 688 C C . PHE A 1 85 ? 1.328 -6.672 11.887 1.00 87.81 85 PHE A C 1
ATOM 690 O O . PHE A 1 85 ? 0.668 -7.093 12.832 1.00 87.81 85 PHE A O 1
ATOM 697 N N . ASP A 1 86 ? 0.950 -5.601 11.189 1.00 92.00 86 ASP A N 1
ATOM 698 C CA . ASP A 1 86 ? -0.268 -4.851 11.482 1.00 92.00 86 ASP A CA 1
ATOM 699 C C . ASP A 1 86 ? -1.447 -5.439 10.698 1.00 92.00 86 ASP A C 1
ATOM 701 O O . ASP A 1 86 ? -1.484 -5.424 9.464 1.00 92.00 86 ASP A O 1
ATOM 705 N N . LEU A 1 87 ? -2.439 -5.945 11.433 1.00 90.88 87 LEU A N 1
ATOM 706 C CA . LEU A 1 87 ? -3.616 -6.583 10.853 1.00 90.88 87 LEU A CA 1
ATOM 707 C C . LEU A 1 87 ? -4.434 -5.624 9.974 1.00 90.88 87 LEU A C 1
ATOM 709 O O . LEU A 1 87 ? -4.962 -6.039 8.945 1.00 90.88 87 LEU A O 1
ATOM 713 N N . GLN A 1 88 ? -4.534 -4.341 10.338 1.00 90.38 88 GLN A N 1
ATOM 714 C CA . GLN A 1 88 ? -5.283 -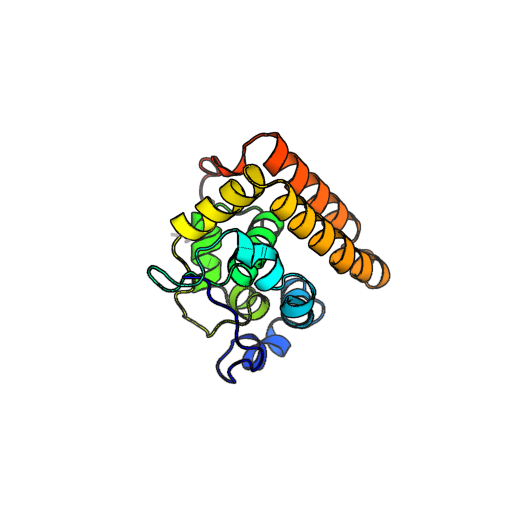3.358 9.549 1.00 90.38 88 GLN A CA 1
ATOM 715 C C . GLN A 1 88 ? -4.592 -3.110 8.206 1.00 90.38 88 GLN A C 1
ATOM 717 O O . GLN A 1 88 ? -5.257 -3.012 7.174 1.00 90.38 88 GLN A O 1
ATOM 722 N N . TRP A 1 89 ? -3.256 -3.077 8.200 1.00 92.75 89 TRP A N 1
ATOM 723 C CA . TRP A 1 89 ? -2.470 -3.002 6.968 1.00 92.75 89 TRP A CA 1
ATOM 724 C C . TRP A 1 89 ? -2.628 -4.264 6.127 1.00 92.75 89 TRP A C 1
ATOM 726 O O . TRP A 1 89 ? -2.847 -4.163 4.924 1.00 92.75 89 TRP A O 1
ATOM 736 N N . GLN A 1 90 ? -2.588 -5.444 6.741 1.00 92.50 90 GLN A N 1
ATOM 737 C CA . GLN A 1 90 ? -2.762 -6.706 6.022 1.00 92.50 90 GLN A CA 1
ATOM 738 C C . GLN A 1 90 ? -4.154 -6.839 5.394 1.00 92.50 90 GLN A C 1
ATOM 740 O O . GLN A 1 90 ? -4.277 -7.307 4.262 1.00 92.50 90 GLN A O 1
ATOM 745 N N . VAL A 1 91 ? -5.196 -6.361 6.079 1.00 90.81 91 VAL A N 1
ATOM 746 C CA . VAL A 1 91 ? -6.566 -6.277 5.549 1.00 90.81 91 VAL A CA 1
ATOM 747 C C . VAL A 1 91 ? -6.662 -5.282 4.396 1.00 90.81 91 VAL A C 1
ATOM 749 O O . VAL A 1 91 ? -7.219 -5.614 3.351 1.00 90.81 91 VAL A O 1
ATOM 752 N N . ALA A 1 92 ? -6.105 -4.079 4.553 1.00 89.75 92 ALA A N 1
ATOM 753 C CA . ALA A 1 92 ? -6.123 -3.059 3.505 1.00 89.75 92 ALA A CA 1
ATOM 754 C C . ALA A 1 92 ? -5.363 -3.512 2.253 1.00 89.75 92 ALA A C 1
ATOM 756 O O . ALA A 1 92 ? -5.800 -3.278 1.126 1.00 89.75 92 ALA A O 1
ATOM 757 N N . LEU A 1 93 ? -4.233 -4.189 2.455 1.00 90.25 93 LEU A N 1
ATOM 758 C CA . LEU A 1 93 ? -3.445 -4.754 1.377 1.00 90.25 93 LEU A CA 1
ATOM 759 C C . LEU A 1 93 ? -4.107 -6.009 0.799 1.00 90.25 93 LEU A C 1
ATOM 761 O O . LEU A 1 93 ? -3.880 -6.266 -0.373 1.00 90.25 93 LEU A O 1
ATOM 765 N N . GLY A 1 94 ? -4.925 -6.764 1.534 1.00 88.75 94 GLY A N 1
ATOM 766 C CA . GLY A 1 94 ? -5.503 -8.027 1.052 1.00 88.75 94 GLY A CA 1
ATOM 767 C C . GLY A 1 94 ? -4.457 -9.139 0.951 1.00 88.75 94 GLY A C 1
ATOM 768 O O . GLY A 1 94 ? -4.384 -9.854 -0.039 1.00 88.75 94 GLY A O 1
ATOM 769 N N . ILE A 1 95 ? -3.578 -9.228 1.947 1.00 89.12 95 ILE A N 1
ATOM 770 C CA . ILE A 1 95 ? -2.469 -10.195 2.014 1.00 89.12 95 ILE A CA 1
ATOM 771 C C . ILE A 1 95 ? -2.708 -11.175 3.166 1.00 89.12 95 ILE A C 1
ATOM 773 O O . ILE A 1 95 ? -3.407 -10.809 4.113 1.00 89.12 95 ILE A O 1
ATOM 777 N N . PRO A 1 96 ? -2.158 -12.401 3.142 1.00 87.31 96 PRO A N 1
ATOM 778 C CA . PRO A 1 96 ? -2.287 -13.324 4.268 1.00 87.31 96 PRO A CA 1
ATOM 779 C C . PRO A 1 96 ? -1.647 -12.770 5.545 1.00 87.31 96 PRO A C 1
ATOM 781 O O . PRO A 1 96 ? -0.620 -12.081 5.487 1.00 87.31 96 PRO A O 1
ATOM 784 N N . VAL A 1 97 ? -2.228 -13.098 6.699 1.00 85.94 97 VAL A N 1
ATOM 785 C CA . VAL A 1 97 ? -1.666 -12.717 8.002 1.00 85.94 97 VAL A CA 1
ATOM 786 C C . VAL A 1 97 ? -0.281 -13.339 8.169 1.00 85.94 97 VAL A C 1
ATOM 788 O O . VAL A 1 97 ? -0.071 -14.512 7.867 1.00 85.94 97 VAL A O 1
ATOM 791 N N . GLY A 1 98 ? 0.673 -12.538 8.640 1.00 80.75 98 GLY A N 1
ATOM 792 C CA . GLY A 1 98 ? 2.057 -12.964 8.868 1.00 80.75 98 GLY A CA 1
ATOM 793 C C . GLY A 1 98 ? 2.875 -13.170 7.589 1.00 80.75 98 GLY A C 1
ATOM 794 O O . GLY A 1 98 ? 3.981 -13.705 7.651 1.00 80.75 98 GLY A O 1
ATOM 795 N N . SER A 1 99 ? 2.358 -12.759 6.426 1.00 81.06 99 SER A N 1
ATOM 796 C CA . SER A 1 99 ? 3.096 -1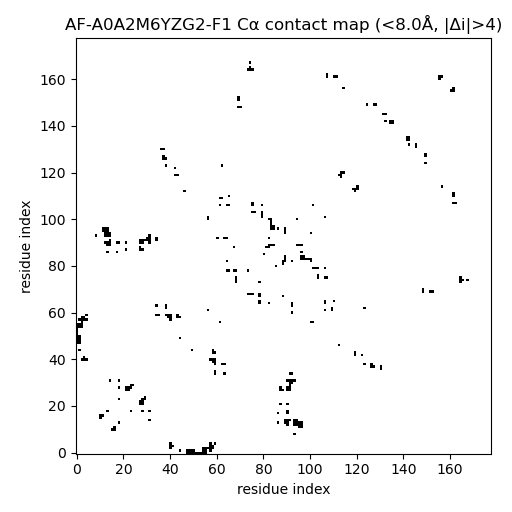2.853 5.165 1.00 81.06 99 SER A CA 1
ATOM 797 C C . SER A 1 99 ? 4.195 -11.793 5.054 1.00 81.06 99 SER A C 1
ATOM 799 O O . SER A 1 99 ? 4.025 -10.634 5.437 1.00 81.06 99 SER A O 1
ATOM 801 N N . GLN A 1 100 ? 5.338 -12.196 4.487 1.00 80.88 100 GLN A N 1
ATOM 802 C CA . GLN A 1 100 ? 6.439 -11.287 4.179 1.00 80.88 100 GLN A CA 1
ATOM 803 C C . GLN A 1 100 ? 6.281 -10.689 2.784 1.00 80.88 100 GLN A C 1
ATOM 805 O O . GLN A 1 100 ? 6.726 -11.265 1.794 1.00 80.88 100 GLN A O 1
ATOM 810 N N . THR A 1 101 ? 5.589 -9.553 2.695 1.00 77.50 101 THR A N 1
ATOM 811 C CA . THR A 1 101 ? 5.140 -9.002 1.408 1.00 77.50 101 THR A CA 1
ATOM 812 C C . THR A 1 101 ? 6.221 -8.325 0.599 1.00 77.50 101 THR A C 1
ATOM 814 O O . THR A 1 101 ? 6.251 -8.461 -0.621 1.00 77.50 101 THR A O 1
ATOM 817 N N . PHE A 1 102 ? 7.084 -7.553 1.250 1.00 82.12 102 PHE A N 1
ATOM 818 C CA . PHE A 1 102 ? 8.175 -6.851 0.589 1.00 82.12 102 PHE A CA 1
ATOM 819 C C . PHE A 1 102 ? 9.252 -6.483 1.598 1.00 82.12 102 PHE A C 1
ATOM 821 O O . PHE A 1 102 ? 8.987 -6.289 2.778 1.00 82.12 102 PHE A O 1
ATOM 828 N N . VAL A 1 103 ? 10.482 -6.323 1.126 1.00 80.69 103 VAL A N 1
ATOM 829 C CA . VAL A 1 103 ? 11.548 -5.742 1.944 1.00 80.69 103 VAL A CA 1
ATOM 830 C C . VAL A 1 103 ? 11.517 -4.219 1.832 1.00 80.69 103 VAL A C 1
ATOM 832 O O . VAL A 1 103 ? 11.102 -3.670 0.810 1.00 80.69 103 VAL A O 1
ATOM 835 N N . LYS A 1 104 ? 11.995 -3.524 2.868 1.00 80.06 104 LYS A N 1
ATOM 836 C CA . LYS A 1 104 ? 12.052 -2.053 2.932 1.00 80.06 104 LYS A CA 1
ATOM 837 C C . LYS A 1 104 ? 12.606 -1.413 1.653 1.00 80.06 104 LYS A C 1
ATOM 839 O O . LYS A 1 104 ? 12.021 -0.467 1.138 1.00 80.06 104 LYS A O 1
ATOM 844 N N . SER A 1 105 ? 13.704 -1.946 1.115 1.00 77.25 105 SER A N 1
ATOM 845 C CA . SER A 1 105 ? 14.349 -1.403 -0.088 1.00 77.25 105 SER A CA 1
ATOM 846 C C . SER A 1 105 ? 13.438 -1.424 -1.31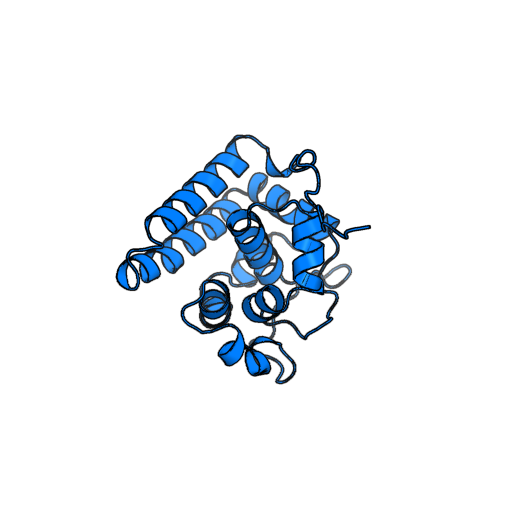8 1.00 77.25 105 SER A C 1
ATOM 848 O O . SER A 1 105 ? 13.526 -0.535 -2.161 1.00 77.25 105 SER A O 1
ATOM 850 N N . THR A 1 106 ? 12.520 -2.391 -1.415 1.00 83.19 106 THR A N 1
ATOM 851 C CA . THR A 1 106 ? 11.528 -2.445 -2.495 1.00 83.19 106 THR A CA 1
ATOM 852 C C . THR A 1 106 ? 10.517 -1.310 -2.371 1.00 83.19 106 THR A C 1
ATOM 854 O O . THR A 1 106 ? 10.208 -0.667 -3.374 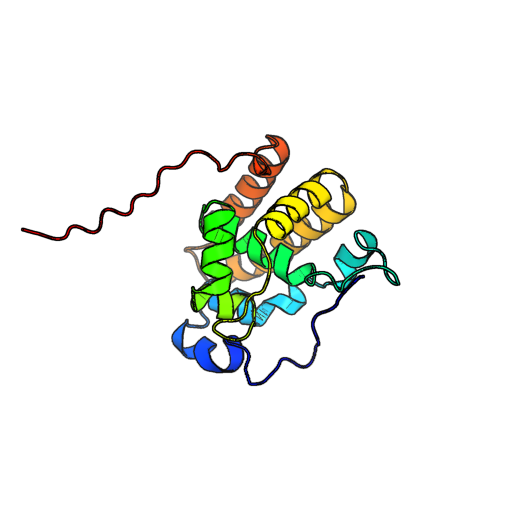1.00 83.19 106 THR A O 1
ATOM 857 N N . LEU A 1 107 ? 10.050 -1.025 -1.150 1.00 82.00 107 LEU A N 1
ATOM 858 C CA . LEU A 1 107 ? 9.145 0.095 -0.898 1.00 82.00 107 LEU A CA 1
ATOM 859 C C . LEU A 1 107 ? 9.833 1.437 -1.167 1.00 82.00 107 LEU A C 1
ATOM 861 O O . LEU A 1 107 ? 9.224 2.295 -1.781 1.00 82.00 107 LEU A O 1
ATOM 865 N N . GLN A 1 108 ? 11.108 1.593 -0.804 1.00 78.06 108 GLN A N 1
ATOM 866 C CA . GLN A 1 108 ? 11.879 2.820 -1.062 1.00 78.06 108 GLN A CA 1
ATOM 867 C C . GLN A 1 108 ? 12.140 3.081 -2.549 1.00 78.06 108 GLN A C 1
ATOM 869 O O . GLN A 1 108 ? 12.219 4.227 -2.993 1.00 78.06 108 GLN A O 1
ATOM 874 N N . MET A 1 109 ? 12.289 2.022 -3.342 1.00 79.44 109 MET A N 1
ATOM 875 C CA . MET A 1 109 ? 12.554 2.154 -4.771 1.00 79.44 109 MET A CA 1
ATOM 876 C C . MET A 1 109 ? 11.318 2.624 -5.545 1.00 79.44 109 MET A C 1
ATOM 878 O O . MET A 1 109 ? 11.453 3.363 -6.517 1.00 79.44 109 MET A O 1
ATOM 882 N N . PHE A 1 110 ? 10.117 2.219 -5.129 1.00 83.62 110 PHE A N 1
ATOM 883 C CA . PHE A 1 110 ? 8.887 2.498 -5.868 1.00 83.62 110 PHE A CA 1
ATOM 884 C C . PHE A 1 110 ? 8.575 4.005 -6.016 1.00 83.62 110 PHE A C 1
ATOM 886 O O . PHE A 1 110 ? 8.374 4.448 -7.146 1.00 83.62 110 PHE A O 1
ATOM 893 N N . PRO A 1 111 ? 8.634 4.840 -4.961 1.00 79.44 111 PRO A N 1
ATOM 894 C CA . PRO A 1 111 ? 8.477 6.284 -5.098 1.00 79.44 111 PRO A CA 1
ATOM 895 C C . PRO A 1 111 ? 9.536 6.922 -6.003 1.00 79.44 111 PRO A C 1
ATOM 897 O O . PRO A 1 111 ? 9.214 7.825 -6.769 1.00 79.44 111 PRO A O 1
ATOM 900 N N . SER A 1 112 ? 10.779 6.428 -5.982 1.00 78.75 112 SER A N 1
ATOM 901 C CA . SER A 1 112 ? 11.827 6.888 -6.904 1.00 78.75 112 SER A CA 1
ATOM 902 C C . SER A 1 112 ? 11.454 6.618 -8.366 1.00 78.75 112 SER A C 1
ATOM 904 O O . SER A 1 112 ? 11.672 7.474 -9.217 1.00 78.75 112 SER A O 1
ATOM 906 N N . GLN A 1 113 ? 10.817 5.480 -8.663 1.00 80.31 113 GLN A N 1
ATOM 907 C CA . GLN A 1 113 ? 10.298 5.183 -10.005 1.00 80.31 113 GLN A CA 1
ATOM 908 C C . GLN A 1 113 ? 9.175 6.146 -10.415 1.00 80.31 113 GLN A C 1
ATOM 910 O O . GLN A 1 113 ? 9.152 6.606 -11.553 1.00 80.31 113 GLN A O 1
ATOM 915 N N . LEU A 1 114 ? 8.287 6.522 -9.488 1.00 81.62 114 LEU A N 1
ATOM 916 C CA . LEU A 1 114 ? 7.257 7.544 -9.734 1.00 81.62 114 LEU A CA 1
ATOM 917 C C . LEU A 1 114 ? 7.864 8.940 -9.947 1.00 81.62 114 LEU A C 1
ATOM 919 O O . LEU A 1 114 ? 7.299 9.776 -10.649 1.00 81.62 114 LEU A O 1
ATOM 923 N N . ILE A 1 115 ? 9.021 9.228 -9.348 1.00 76.81 115 ILE A N 1
ATOM 924 C CA . ILE A 1 115 ? 9.726 10.484 -9.606 1.00 76.81 115 ILE A CA 1
ATOM 925 C C . ILE A 1 115 ? 10.329 10.474 -11.014 1.00 76.81 115 ILE A C 1
ATOM 927 O O . ILE A 1 115 ? 10.187 11.456 -11.737 1.00 76.81 115 ILE A O 1
ATOM 931 N N . LEU A 1 116 ? 10.957 9.371 -11.412 1.00 76.06 116 LEU A N 1
ATOM 932 C CA . LEU A 1 116 ? 11.629 9.246 -12.707 1.00 76.06 116 LEU A CA 1
ATOM 933 C C . LEU A 1 116 ? 10.656 9.133 -13.890 1.00 76.06 116 LEU A C 1
ATOM 935 O O . LEU A 1 116 ? 10.979 9.582 -14.986 1.00 76.06 116 LEU A O 1
ATOM 939 N N . HIS A 1 117 ? 9.468 8.564 -13.675 1.00 82.75 117 HIS A N 1
ATOM 940 C CA . HIS A 1 117 ? 8.461 8.352 -14.711 1.00 82.75 117 HIS A CA 1
ATOM 941 C C . HIS A 1 117 ? 7.201 9.180 -14.444 1.00 82.75 117 HIS A C 1
ATOM 943 O O . HIS A 1 117 ? 6.326 8.774 -13.679 1.00 82.75 117 HIS A O 1
ATOM 949 N N . GLU A 1 118 ? 7.077 10.315 -15.136 1.00 80.44 118 GLU A N 1
ATOM 950 C CA . GLU A 1 118 ? 5.936 11.239 -15.022 1.00 80.44 118 GLU A CA 1
ATOM 951 C C . GLU A 1 118 ? 4.591 10.536 -15.252 1.00 80.44 118 GLU A C 1
ATOM 953 O O . GLU A 1 118 ? 3.687 10.658 -14.433 1.00 80.44 118 GLU A O 1
ATOM 958 N N . THR A 1 119 ? 4.497 9.666 -16.263 1.00 84.38 119 THR A N 1
ATOM 959 C CA . THR A 1 119 ? 3.286 8.871 -16.521 1.00 84.38 119 THR A CA 1
ATOM 960 C C . THR A 1 119 ? 2.880 8.011 -15.321 1.00 84.38 119 THR A C 1
ATOM 962 O O . THR A 1 119 ? 1.697 7.906 -15.011 1.00 84.38 119 THR A O 1
ATOM 965 N N . ALA A 1 120 ? 3.841 7.407 -14.611 1.00 82.50 120 ALA A N 1
ATOM 966 C CA . ALA A 1 120 ? 3.541 6.584 -13.439 1.00 82.50 120 ALA A CA 1
ATOM 967 C C . ALA A 1 120 ? 3.027 7.451 -12.284 1.00 82.50 120 ALA A C 1
ATOM 969 O O . ALA A 1 120 ? 2.090 7.068 -11.580 1.00 82.50 120 ALA A O 1
ATOM 970 N N . ARG A 1 121 ? 3.629 8.634 -12.112 1.00 83.38 121 ARG A N 1
ATOM 971 C CA . ARG A 1 121 ? 3.201 9.632 -11.130 1.00 83.38 121 ARG A CA 1
ATOM 972 C C . ARG A 1 121 ? 1.778 10.096 -11.394 1.00 83.38 121 ARG A C 1
ATOM 974 O O . ARG A 1 121 ? 0.971 10.115 -10.470 1.00 83.38 121 ARG A O 1
ATOM 981 N N . ASP A 1 122 ? 1.464 10.423 -12.641 1.00 83.00 122 ASP A N 1
ATOM 982 C CA . ASP A 1 122 ? 0.147 10.907 -13.038 1.00 83.00 122 ASP A CA 1
ATOM 983 C C . ASP A 1 122 ? -0.922 9.849 -12.813 1.00 83.00 122 ASP A C 1
ATOM 985 O O . ASP A 1 122 ? -1.986 10.158 -12.276 1.00 83.00 122 ASP A O 1
ATOM 989 N N . ILE A 1 123 ? -0.637 8.589 -13.152 1.00 86.25 123 ILE A N 1
ATOM 990 C CA . ILE A 1 123 ? -1.558 7.486 -12.874 1.00 86.25 123 ILE A CA 1
ATOM 991 C C . ILE A 1 123 ? -1.774 7.342 -11.366 1.00 86.25 123 ILE A C 1
ATOM 993 O O . ILE A 1 123 ? -2.920 7.264 -10.921 1.00 86.25 123 ILE A O 1
ATOM 997 N N . PHE A 1 124 ? -0.702 7.376 -10.570 1.00 84.44 124 PHE A N 1
ATOM 998 C CA . PHE A 1 124 ? -0.799 7.293 -9.115 1.00 84.44 124 PHE A CA 1
ATOM 999 C C . PHE A 1 124 ? -1.660 8.429 -8.534 1.00 84.44 124 PHE A C 1
ATOM 1001 O O . PHE A 1 124 ? -2.604 8.180 -7.783 1.00 84.44 124 PHE A O 1
ATOM 1008 N N . MET A 1 125 ? -1.395 9.672 -8.936 1.00 81.94 125 MET A N 1
ATOM 1009 C CA . MET A 1 125 ? -2.129 10.850 -8.470 1.00 81.94 125 MET A CA 1
ATOM 1010 C C . MET A 1 125 ? -3.587 10.860 -8.943 1.00 81.94 125 MET A C 1
ATOM 1012 O O . MET A 1 125 ? -4.489 11.167 -8.161 1.00 81.94 125 MET A O 1
ATOM 1016 N N . LYS A 1 126 ? -3.843 10.486 -10.200 1.00 83.81 126 LYS A N 1
ATOM 1017 C CA . LYS A 1 126 ? -5.191 10.406 -10.776 1.00 83.81 126 LYS A CA 1
ATOM 1018 C C . LYS A 1 126 ? -6.020 9.313 -10.114 1.00 83.81 126 LYS A C 1
ATOM 1020 O O . LYS A 1 126 ? -7.194 9.534 -9.828 1.00 83.81 126 LYS A O 1
ATOM 1025 N N . SER A 1 127 ? -5.414 8.163 -9.835 1.00 82.69 127 SER A N 1
ATOM 1026 C CA . SER A 1 127 ? -6.046 7.071 -9.096 1.00 82.69 127 SER A CA 1
ATOM 1027 C C . SER A 1 127 ? -6.495 7.528 -7.702 1.00 82.69 127 SER A C 1
ATOM 1029 O O . SER A 1 127 ? -7.672 7.402 -7.351 1.00 82.69 127 SER A O 1
ATOM 1031 N N . ILE A 1 128 ? -5.589 8.160 -6.947 1.00 80.88 128 ILE A N 1
ATOM 1032 C CA . ILE A 1 128 ? -5.883 8.746 -5.633 1.00 80.88 128 ILE A CA 1
ATOM 1033 C C . ILE A 1 128 ? -7.026 9.759 -5.749 1.00 80.88 128 ILE A C 1
ATOM 1035 O O . ILE A 1 128 ? -8.018 9.648 -5.029 1.00 80.88 128 ILE A O 1
ATOM 1039 N N . GLY A 1 129 ? -6.932 10.711 -6.680 1.00 71.06 129 GLY A N 1
ATOM 1040 C CA . GLY A 1 129 ? -7.945 11.746 -6.883 1.00 71.06 129 GLY A CA 1
ATOM 1041 C C . GLY A 1 129 ? -9.327 11.178 -7.211 1.00 71.06 129 GLY A C 1
ATOM 1042 O O . GLY A 1 129 ? -10.312 11.566 -6.582 1.00 71.06 129 GLY A O 1
ATOM 1043 N N . ASN A 1 130 ? -9.405 10.221 -8.135 1.00 72.12 130 ASN A N 1
ATOM 1044 C CA . ASN A 1 130 ? -10.663 9.613 -8.560 1.00 72.12 130 ASN A CA 1
ATOM 1045 C C . ASN A 1 130 ? -11.332 8.830 -7.425 1.00 72.12 130 ASN A C 1
ATOM 1047 O O . ASN A 1 130 ? -12.526 8.995 -7.187 1.00 72.12 130 ASN A O 1
ATOM 1051 N N . HIS A 1 131 ? -10.574 8.016 -6.686 1.00 68.25 131 HIS A N 1
ATOM 1052 C CA . HIS A 1 131 ? -11.149 7.098 -5.701 1.00 68.25 131 HIS A CA 1
ATOM 1053 C C . HIS A 1 131 ? -11.326 7.702 -4.303 1.00 68.25 131 HIS A C 1
ATOM 1055 O O . HIS A 1 131 ? -12.259 7.327 -3.593 1.00 68.25 131 HIS A O 1
ATOM 1061 N N . LEU A 1 132 ? -10.502 8.675 -3.897 1.00 63.94 132 LEU A N 1
ATOM 1062 C CA . LEU A 1 132 ? -10.692 9.378 -2.620 1.00 63.94 132 LEU A CA 1
ATOM 1063 C C . LEU A 1 132 ? -11.743 10.491 -2.711 1.00 63.94 132 LEU A C 1
ATOM 1065 O O . LEU A 1 132 ? -12.355 10.829 -1.696 1.00 63.94 132 LEU A O 1
ATOM 1069 N N . THR A 1 133 ? -12.020 11.023 -3.908 1.00 52.06 133 THR A N 1
ATOM 1070 C CA . THR A 1 133 ? -13.115 11.989 -4.112 1.00 52.06 133 THR A CA 1
ATOM 1071 C C . THR A 1 133 ? -14.487 11.345 -3.918 1.00 52.06 133 THR A C 1
ATOM 1073 O O . THR A 1 133 ? -15.351 11.969 -3.310 1.00 52.06 133 THR A O 1
ATOM 1076 N N . VAL A 1 134 ? -14.674 10.076 -4.304 1.00 50.06 134 VAL A N 1
ATOM 1077 C CA . VAL A 1 134 ? -15.915 9.316 -4.032 1.00 50.06 134 VAL A CA 1
ATOM 1078 C C . VAL A 1 134 ? -16.232 9.273 -2.528 1.00 50.06 134 VAL A C 1
ATOM 1080 O O . VAL A 1 134 ? -17.391 9.347 -2.126 1.00 50.06 134 VAL A O 1
ATOM 1083 N N . ARG A 1 135 ? -15.205 9.278 -1.667 1.00 47.91 135 ARG A N 1
ATOM 1084 C CA . ARG A 1 135 ? -15.359 9.288 -0.204 1.00 47.91 135 ARG A CA 1
ATOM 1085 C C . ARG A 1 135 ? -15.731 10.662 0.374 1.00 47.91 135 ARG A C 1
ATOM 1087 O O . ARG A 1 135 ? -16.318 10.707 1.456 1.00 47.91 135 ARG A O 1
ATOM 1094 N N . LYS A 1 136 ? -15.481 11.775 -0.342 1.00 41.75 136 LYS A N 1
ATOM 1095 C CA . LYS A 1 136 ? -15.945 13.124 0.065 1.00 41.75 136 LYS A CA 1
ATOM 1096 C C . LYS A 1 136 ? -17.472 13.189 0.204 1.00 41.75 136 LYS A C 1
ATOM 1098 O O . LYS A 1 136 ? -17.964 14.005 0.976 1.00 41.75 136 LYS A O 1
ATOM 1103 N N . ALA A 1 137 ? -18.204 12.315 -0.491 1.00 38.47 137 ALA A N 1
ATOM 1104 C CA . ALA A 1 137 ? -19.660 12.239 -0.420 1.00 38.47 137 ALA A CA 1
ATOM 1105 C C . ALA A 1 137 ? -20.193 11.461 0.804 1.00 38.47 137 ALA A C 1
ATOM 1107 O O . ALA A 1 137 ? -21.355 11.634 1.157 1.00 38.47 137 ALA A O 1
ATOM 1108 N N . VAL A 1 138 ? -19.373 10.629 1.466 1.00 42.97 138 VAL A N 1
ATOM 1109 C CA . VAL A 1 138 ? -19.858 9.633 2.447 1.00 42.97 138 VAL A CA 1
ATOM 1110 C C . VAL A 1 138 ? -19.489 9.972 3.899 1.00 42.97 138 VAL A C 1
ATOM 1112 O O . VAL A 1 138 ? -20.181 9.540 4.819 1.00 42.97 138 VAL A O 1
ATOM 1115 N N . THR A 1 139 ? -18.457 10.786 4.176 1.00 40.69 139 THR A N 1
ATOM 1116 C CA . THR A 1 139 ? -18.183 11.221 5.566 1.00 40.69 139 THR A CA 1
ATOM 1117 C C . THR A 1 139 ? -17.463 12.568 5.661 1.00 40.69 139 THR A C 1
ATOM 1119 O O . THR A 1 139 ? -16.379 12.759 5.109 1.00 40.69 139 THR A O 1
ATOM 1122 N N . ARG A 1 140 ? -18.031 13.486 6.457 1.00 36.88 140 ARG A N 1
ATOM 1123 C CA . ARG A 1 140 ? -17.555 14.869 6.669 1.00 36.88 140 ARG A CA 1
ATOM 1124 C C . ARG A 1 140 ? -16.144 14.952 7.299 1.00 36.88 140 ARG A C 1
ATOM 1126 O O . ARG A 1 140 ? -15.448 15.931 7.083 1.00 36.88 140 ARG A O 1
ATOM 1133 N N . TYR A 1 141 ? -15.692 13.907 8.005 1.00 39.94 141 TYR A N 1
ATOM 1134 C CA . TYR A 1 141 ? -14.413 13.861 8.742 1.00 39.94 141 TYR A CA 1
ATOM 1135 C C . TYR A 1 141 ? -13.159 13.641 7.862 1.00 39.94 141 TYR A C 1
ATOM 1137 O O . TYR A 1 141 ? -12.042 13.858 8.315 1.00 39.94 141 TYR A O 1
ATOM 1145 N N . ASN A 1 142 ? -13.306 13.213 6.599 1.00 50.47 142 ASN A N 1
ATOM 1146 C CA . ASN A 1 142 ? -12.171 12.738 5.787 1.00 50.47 142 ASN A CA 1
ATOM 1147 C C . ASN A 1 142 ? -11.917 13.508 4.480 1.00 50.47 142 ASN A C 1
ATOM 1149 O O . ASN A 1 142 ? -10.930 13.220 3.803 1.00 50.47 142 ASN A O 1
ATOM 1153 N N . ALA A 1 143 ? -12.745 14.494 4.122 1.00 39.34 143 ALA A N 1
ATOM 1154 C CA . ALA A 1 143 ? -12.515 15.316 2.928 1.00 39.34 143 ALA A CA 1
ATOM 1155 C C . ALA A 1 143 ? -11.242 16.175 3.055 1.00 39.34 143 ALA A C 1
ATOM 1157 O O . ALA A 1 143 ? -10.468 16.270 2.101 1.00 39.34 143 ALA A O 1
ATOM 1158 N N . GLU A 1 144 ? -10.995 16.719 4.250 1.00 46.31 144 GLU A N 1
ATOM 1159 C CA . GLU A 1 144 ? -9.773 17.458 4.588 1.00 46.31 144 GLU A CA 1
ATOM 1160 C C . GLU A 1 144 ? -8.542 16.545 4.572 1.00 46.31 144 GLU A C 1
ATOM 1162 O O . GLU A 1 144 ? -7.516 16.914 4.014 1.00 46.31 144 GLU A O 1
ATOM 1167 N N . ASN A 1 145 ? -8.653 15.317 5.095 1.00 49.72 145 ASN A N 1
ATOM 1168 C CA . ASN A 1 145 ? -7.569 14.334 5.045 1.00 49.72 145 ASN A CA 1
ATOM 1169 C C . ASN A 1 145 ? -7.254 13.888 3.612 1.00 49.72 145 ASN A C 1
ATOM 1171 O O . ASN A 1 145 ? -6.086 13.729 3.293 1.00 49.72 145 ASN A O 1
ATOM 1175 N N . ALA A 1 146 ? -8.251 13.716 2.738 1.00 45.34 146 ALA A N 1
ATOM 1176 C CA . ALA A 1 146 ? -8.042 13.334 1.338 1.00 45.34 146 ALA A CA 1
ATOM 1177 C C . ALA A 1 146 ? -7.330 14.428 0.525 1.00 45.34 146 ALA A C 1
ATOM 1179 O O . ALA A 1 146 ? -6.363 14.124 -0.167 1.00 45.34 146 ALA A O 1
ATOM 1180 N N . LEU A 1 147 ? -7.764 15.689 0.659 1.00 48.31 147 LEU A N 1
ATOM 1181 C CA . LEU A 1 147 ? -7.085 16.852 0.066 1.00 48.31 147 LEU A CA 1
ATOM 1182 C C . LEU A 1 147 ? -5.669 17.014 0.631 1.00 48.31 147 LEU A C 1
ATOM 1184 O O . LEU A 1 147 ? -4.714 17.207 -0.114 1.00 48.31 147 LEU A O 1
ATOM 1188 N N . AR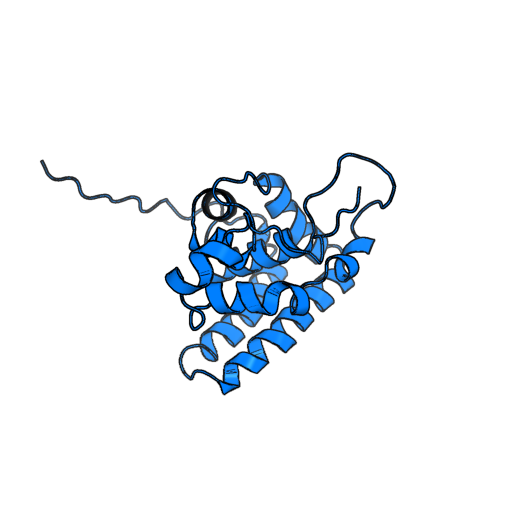G A 1 148 ? -5.509 16.824 1.944 1.00 53.69 148 ARG A N 1
ATOM 1189 C CA . ARG A 1 148 ? -4.205 16.858 2.605 1.00 53.69 148 ARG A CA 1
ATOM 1190 C C . ARG A 1 148 ? -3.307 15.696 2.191 1.00 53.69 148 ARG A C 1
ATOM 1192 O O . ARG A 1 148 ? -2.107 15.891 2.133 1.00 53.69 148 ARG A O 1
ATOM 1199 N N . LEU A 1 149 ? -3.844 14.514 1.890 1.00 57.03 149 LEU A N 1
ATOM 1200 C CA . LEU A 1 149 ? -3.091 13.361 1.379 1.00 57.03 149 LEU A CA 1
ATOM 1201 C C . LEU A 1 149 ? -2.602 13.605 -0.042 1.00 57.03 149 LEU A C 1
ATOM 1203 O O . LEU A 1 149 ? -1.450 13.295 -0.330 1.00 57.03 149 LEU A O 1
ATOM 1207 N N . THR A 1 150 ? -3.441 14.186 -0.905 1.00 52.06 150 THR A N 1
ATOM 1208 C CA . THR A 1 150 ? -3.017 14.609 -2.244 1.00 52.06 150 THR A CA 1
ATOM 1209 C C . THR A 1 150 ? -1.964 15.706 -2.159 1.00 52.06 150 THR A C 1
ATOM 1211 O O . THR A 1 150 ? -0.904 15.548 -2.752 1.00 52.06 150 THR A O 1
ATOM 1214 N N . ASP A 1 151 ? -2.179 16.748 -1.352 1.00 51.72 151 ASP A N 1
ATOM 1215 C CA . ASP A 1 151 ? -1.217 17.844 -1.188 1.00 51.72 151 ASP A CA 1
ATOM 1216 C C . ASP A 1 151 ? 0.085 17.357 -0.546 1.00 51.72 151 ASP A C 1
ATOM 1218 O O . ASP A 1 151 ? 1.172 17.732 -0.967 1.00 51.72 151 ASP A O 1
ATOM 1222 N N . GLN A 1 152 ? 0.007 16.469 0.446 1.00 59.47 152 GLN A N 1
ATOM 1223 C CA . GLN A 1 152 ? 1.176 15.908 1.118 1.00 59.47 152 GLN A CA 1
ATOM 1224 C C . GLN A 1 152 ? 1.934 14.932 0.214 1.00 59.47 152 GLN A C 1
ATOM 1226 O O . GLN A 1 152 ? 3.163 14.930 0.253 1.00 59.47 152 GLN A O 1
ATOM 1231 N N . ALA A 1 153 ? 1.249 14.140 -0.617 1.00 57.88 153 ALA A N 1
ATOM 1232 C CA . ALA A 1 153 ? 1.899 13.332 -1.644 1.00 57.88 153 ALA A CA 1
ATOM 1233 C C . ALA A 1 153 ? 2.630 14.243 -2.640 1.00 57.88 153 ALA A C 1
ATOM 1235 O O . ALA A 1 153 ? 3.834 14.086 -2.820 1.00 57.88 153 ALA A O 1
ATOM 1236 N N . VAL A 1 154 ? 1.952 15.259 -3.188 1.00 55.28 154 VAL A N 1
ATOM 1237 C CA . VAL A 1 154 ? 2.534 16.255 -4.109 1.00 55.28 154 VAL A CA 1
ATOM 1238 C C . VAL A 1 154 ? 3.747 16.955 -3.489 1.00 55.28 154 VAL A C 1
ATOM 1240 O O . VAL A 1 154 ? 4.802 17.005 -4.118 1.00 55.28 154 VAL A O 1
ATOM 1243 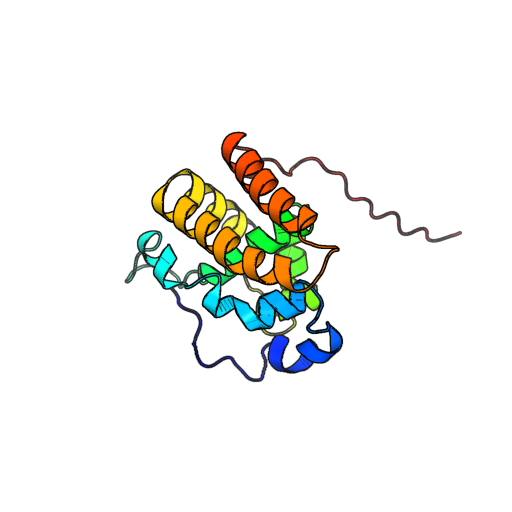N N . LEU A 1 155 ? 3.652 17.429 -2.243 1.00 52.31 155 LEU A N 1
ATOM 1244 C CA . LEU A 1 155 ? 4.758 18.069 -1.517 1.00 52.31 155 LEU A CA 1
ATOM 1245 C C . LEU A 1 155 ? 5.928 17.105 -1.263 1.00 52.31 155 LEU A C 1
ATOM 1247 O O . LEU A 1 155 ? 7.083 17.483 -1.459 1.00 52.31 155 LEU A O 1
ATOM 1251 N N . SER A 1 156 ? 5.649 15.852 -0.887 1.00 54.88 156 SER A N 1
ATOM 1252 C CA . SER A 1 156 ? 6.686 14.830 -0.664 1.00 54.88 156 SER A CA 1
ATOM 1253 C C . SER A 1 156 ? 7.418 14.462 -1.961 1.00 54.88 156 SER A C 1
ATOM 1255 O O . SER A 1 156 ? 8.622 14.201 -1.929 1.00 54.88 156 SER A O 1
ATOM 1257 N N . PHE A 1 157 ? 6.713 14.488 -3.100 1.00 52.22 157 PHE A N 1
ATOM 1258 C CA . PHE A 1 157 ? 7.291 14.305 -4.434 1.00 52.22 157 PHE A CA 1
ATOM 1259 C C . PHE A 1 157 ? 8.105 15.527 -4.887 1.00 52.22 157 PHE A C 1
ATOM 1261 O O . PHE A 1 157 ? 9.216 15.356 -5.386 1.00 52.22 157 PHE A O 1
ATOM 1268 N N . HIS A 1 158 ? 7.605 16.751 -4.677 1.00 46.78 158 HIS A N 1
ATOM 1269 C CA . HIS A 1 158 ? 8.285 17.987 -5.088 1.00 46.78 158 HIS A CA 1
ATOM 1270 C C . HIS A 1 158 ? 9.561 18.284 -4.297 1.00 46.78 158 HIS A C 1
ATOM 1272 O O . HIS A 1 158 ? 10.512 18.814 -4.863 1.00 46.78 158 HIS A O 1
ATOM 1278 N N . GLN A 1 159 ? 9.610 17.947 -3.008 1.00 47.03 159 GLN A N 1
ATOM 1279 C CA . GLN A 1 159 ? 10.788 18.213 -2.176 1.00 47.03 159 GLN A CA 1
ATOM 1280 C C . GLN A 1 159 ? 11.868 17.116 -2.258 1.00 47.03 159 GLN A C 1
ATOM 1282 O O . GLN A 1 159 ? 12.853 17.181 -1.528 1.00 47.03 159 GLN A O 1
ATOM 1287 N N . GLY A 1 160 ? 11.698 16.076 -3.089 1.00 48.62 160 GLY A N 1
ATOM 1288 C CA . GLY A 1 160 ? 12.622 14.928 -3.126 1.00 48.62 160 GLY A CA 1
ATOM 1289 C C . GLY A 1 160 ? 12.692 14.152 -1.798 1.00 48.62 160 GLY A C 1
ATOM 1290 O O 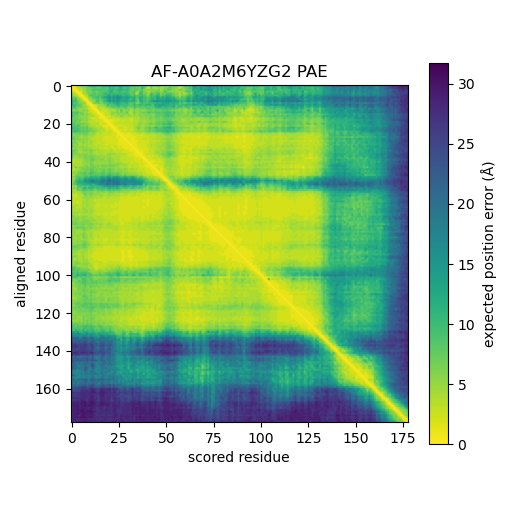. GLY A 1 160 ? 13.610 13.364 -1.571 1.00 48.62 160 GLY A O 1
ATOM 1291 N N . HIS A 1 161 ? 11.720 14.371 -0.904 1.00 47.09 161 HIS A N 1
ATOM 1292 C CA . HIS A 1 161 ? 11.775 13.963 0.501 1.00 47.09 161 HIS A CA 1
ATOM 1293 C C . HIS A 1 161 ? 11.467 12.482 0.743 1.00 47.09 161 HIS A C 1
ATOM 1295 O O . HIS A 1 161 ? 11.653 11.997 1.860 1.00 47.09 161 HIS A O 1
ATOM 1301 N N . LEU A 1 162 ? 11.073 11.736 -0.292 1.00 45.28 162 LEU A N 1
ATOM 1302 C CA . LEU A 1 162 ? 10.872 10.286 -0.204 1.00 45.28 162 LEU A CA 1
ATOM 1303 C C . LEU A 1 162 ? 12.168 9.519 0.118 1.00 45.28 162 LEU A C 1
ATOM 1305 O O . LEU A 1 162 ? 12.103 8.371 0.537 1.00 45.28 162 LEU A O 1
ATOM 1309 N N . LEU A 1 163 ? 13.338 10.159 -0.002 1.00 38.91 163 LEU A N 1
ATOM 1310 C CA . LEU A 1 163 ? 14.630 9.585 0.393 1.00 38.91 163 LEU A CA 1
ATOM 1311 C C . LEU A 1 163 ? 15.017 9.842 1.863 1.00 38.91 163 LEU A C 1
ATOM 1313 O O . LEU A 1 163 ? 15.988 9.255 2.335 1.00 38.91 163 LEU A O 1
ATOM 1317 N N . ASN A 1 164 ? 14.289 10.684 2.611 1.00 37.16 164 ASN A N 1
ATOM 1318 C CA . ASN A 1 164 ? 14.665 11.066 3.979 1.00 37.16 164 ASN A CA 1
ATOM 1319 C C . ASN A 1 164 ? 13.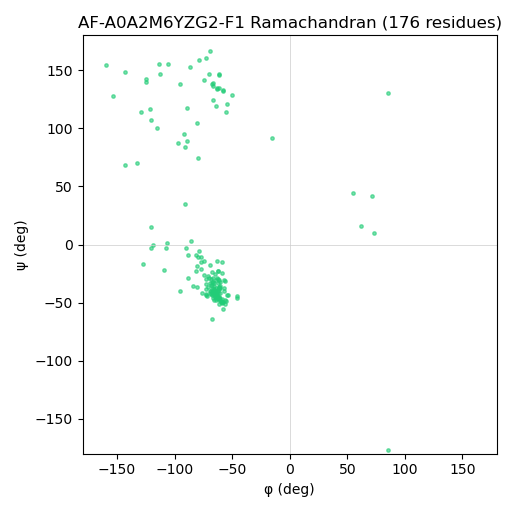455 11.220 4.923 1.00 37.16 164 ASN A C 1
ATOM 1321 O O . ASN A 1 164 ? 13.185 12.295 5.451 1.00 37.16 164 ASN A O 1
ATOM 1325 N N . LEU A 1 165 ? 12.789 10.106 5.244 1.00 43.25 165 LEU A N 1
ATOM 1326 C CA . LEU A 1 165 ? 12.075 9.945 6.527 1.00 43.25 165 LEU A CA 1
ATOM 1327 C C . LEU A 1 165 ? 12.999 9.321 7.593 1.00 43.25 165 LEU A C 1
ATOM 1329 O O . LEU A 1 165 ? 12.569 8.515 8.418 1.00 43.25 165 LEU A O 1
ATOM 1333 N N . ARG A 1 166 ? 14.294 9.665 7.545 1.00 35.41 166 ARG A N 1
ATOM 1334 C CA . ARG A 1 166 ? 15.352 9.093 8.390 1.00 35.41 166 ARG A CA 1
ATOM 1335 C C . ARG A 1 166 ? 15.397 9.688 9.803 1.00 35.41 166 ARG A C 1
ATOM 1337 O O . ARG A 1 166 ? 16.049 9.118 10.667 1.00 35.41 166 ARG A O 1
ATOM 1344 N N . GLU A 1 167 ? 14.667 10.773 10.063 1.00 37.50 167 GLU A N 1
ATOM 1345 C CA . GLU A 1 167 ? 14.733 11.493 11.340 1.00 37.50 167 GLU A CA 1
ATOM 1346 C C . GLU A 1 167 ? 13.353 11.808 11.922 1.00 37.50 167 GLU A C 1
ATOM 1348 O O . GLU A 1 167 ? 12.916 12.955 12.001 1.00 37.50 167 GLU A O 1
ATOM 1353 N N . ARG A 1 168 ? 12.648 10.774 12.386 1.00 33.28 168 ARG A N 1
ATOM 1354 C CA . ARG A 1 168 ? 11.707 10.949 13.499 1.00 33.28 168 ARG A CA 1
ATOM 1355 C C . ARG A 1 168 ? 12.006 9.894 14.556 1.00 33.28 168 ARG A C 1
ATOM 1357 O O . ARG A 1 168 ? 11.839 8.709 14.265 1.00 33.28 168 ARG A O 1
ATOM 1364 N N . PRO A 1 169 ? 12.471 10.281 15.758 1.00 31.59 169 PRO A N 1
ATOM 1365 C CA . PRO A 1 169 ? 12.751 9.315 16.800 1.00 31.59 169 PRO A CA 1
ATOM 1366 C C . PRO A 1 169 ? 11.449 8.631 17.215 1.00 31.59 169 PRO A C 1
ATOM 1368 O O . PRO A 1 169 ? 10.489 9.262 17.657 1.00 31.59 169 PRO A O 1
ATOM 1371 N N . SER A 1 170 ? 11.453 7.319 17.010 1.00 33.34 170 SER A N 1
ATOM 1372 C CA . SER A 1 170 ? 10.806 6.289 17.813 1.00 33.34 170 SER A CA 1
ATOM 1373 C C . SER A 1 170 ? 10.364 6.783 19.203 1.00 33.34 170 SER A C 1
ATOM 1375 O O . SER A 1 170 ? 11.116 6.689 20.169 1.00 33.34 170 SER A O 1
ATOM 1377 N N . ARG A 1 171 ? 9.120 7.268 19.330 1.00 30.77 171 ARG A N 1
ATOM 1378 C CA . ARG A 1 171 ? 8.409 7.294 20.618 1.00 30.77 171 ARG A CA 1
ATOM 1379 C C . ARG A 1 171 ? 7.844 5.900 20.879 1.00 30.77 171 ARG A C 1
ATOM 1381 O O . ARG A 1 171 ? 6.649 5.676 20.740 1.00 30.77 171 ARG A O 1
ATOM 1388 N N . TYR A 1 172 ? 8.719 4.974 21.251 1.00 30.20 172 TYR A N 1
ATOM 1389 C CA . TYR A 1 172 ? 8.344 3.915 22.181 1.00 30.20 172 TYR A CA 1
ATOM 1390 C C . TYR A 1 172 ? 8.675 4.450 23.578 1.00 30.20 172 TYR A C 1
ATOM 1392 O O . TYR A 1 172 ? 9.763 4.229 24.093 1.00 30.20 172 TYR A O 1
ATOM 1400 N N . LEU A 1 173 ? 7.756 5.228 24.151 1.00 27.42 173 LEU A N 1
ATOM 1401 C CA . LEU A 1 173 ? 7.620 5.327 25.601 1.00 27.42 173 LEU A CA 1
ATOM 1402 C C . LEU A 1 173 ? 6.493 4.359 25.944 1.00 27.42 173 LEU A C 1
ATOM 1404 O O . LEU A 1 173 ? 5.320 4.714 25.908 1.00 27.42 173 LEU A O 1
ATOM 1408 N N . ILE A 1 174 ? 6.868 3.100 26.156 1.00 30.17 174 ILE A N 1
ATOM 1409 C CA . ILE A 1 174 ? 6.099 2.249 27.051 1.00 30.17 174 ILE A CA 1
ATOM 1410 C C . ILE A 1 174 ? 6.591 2.677 28.428 1.00 30.17 174 ILE A C 1
ATOM 1412 O O . ILE A 1 174 ? 7.731 2.396 28.796 1.00 30.17 174 ILE A O 1
ATOM 1416 N N . GLU A 1 175 ? 5.766 3.448 29.127 1.00 28.58 175 GLU A N 1
ATOM 1417 C CA . GLU A 1 175 ? 5.837 3.525 30.578 1.00 28.58 175 GLU A CA 1
ATOM 1418 C C . GLU A 1 175 ? 5.702 2.092 31.099 1.00 28.58 175 GLU A C 1
ATOM 1420 O O . GLU A 1 175 ? 4.678 1.439 30.899 1.00 28.58 175 GLU A O 1
ATOM 1425 N N . VAL A 1 176 ? 6.765 1.580 31.709 1.00 31.98 176 VAL A N 1
ATOM 1426 C CA . VAL A 1 176 ? 6.660 0.477 32.656 1.00 31.98 176 VAL A CA 1
ATOM 1427 C C . VAL A 1 176 ? 7.220 1.024 33.954 1.00 31.98 176 VAL A C 1
ATOM 1429 O O . VAL A 1 176 ? 8.415 1.291 34.058 1.00 31.98 176 VAL A O 1
ATOM 1432 N N . GLU A 1 177 ? 6.313 1.271 34.893 1.00 29.12 177 GLU A N 1
ATOM 1433 C CA . GLU A 1 177 ? 6.611 1.530 36.295 1.00 29.12 177 GLU A CA 1
ATOM 1434 C C . GLU A 1 177 ? 7.548 0.451 36.850 1.00 29.12 177 GLU A C 1
ATOM 1436 O O . GLU A 1 177 ? 7.274 -0.746 36.735 1.00 29.12 177 GLU A O 1
ATOM 1441 N N . THR A 1 178 ? 8.643 0.872 37.481 1.00 33.44 178 THR A N 1
ATOM 1442 C CA . THR A 1 178 ? 8.985 0.533 38.875 1.00 33.44 178 THR A CA 1
ATOM 1443 C C . THR A 1 178 ? 10.112 1.424 39.378 1.00 33.44 178 THR A C 1
ATOM 1445 O O . THR A 1 178 ? 11.016 1.754 38.578 1.00 33.44 178 THR A O 1
#

Sequence (178 aa):
MFNRRDAQESLLNSDSQFLKTVGRDTFYGFLSEHRHGIFRDDDFGFLYCRNNGRPSVPPSILALSLLLQIYNKVSDDEAARRAHFDLQWQVALGIPVGSQTFVKSTLQMFPSQLILHETARDIFMKSIGNHLTVRKAVTRYNAENALRLTDQAVLSFHQGHLLNLRERPSRYLIEVET

pLDDT: mean 71.77, std 18.48, range [27.42, 92.75]

Secondary structure (DSSP, 8-state):
------SS--TTBHHHHHHHHH-TTSHHHHHHHHHHHH--GGGGGGGS-SSSSSPPPPHHHHHHHHHHHHHHT--HHHHHHHHHH-HHHHHHHT-BTT-----HHHHHHHHHHHHH-HHHHHHHHHHHHHHHHHHHTT-TTSHHHHHHHHHHHHHHHHTTGGG---------------

Foldseek 3Di:
DADFDDPPADCQQLQVPCLVVLDCPDPLNVLLVCLCVLDGLVLCRVVDDDPDDDYDQRVSLLLQLVLVCLLVVHALVVSQVCCQAPSSNSNSSRGGHRDNRDDSVSSLVSLVSCLVDVSSVCSSLVSLVVSVVVVVVPDPPCPVVSVVSSVSSVVCSVVVCSVDPPDDDDPPPPDDDD